Protein AF-A0A2V9MU67-F1 (afdb_monomer_lite)

Structure (mmCIF, N/CA/C/O backbone):
data_AF-A0A2V9MU67-F1
#
_entry.id   AF-A0A2V9MU67-F1
#
loop_
_atom_site.group_PDB
_atom_site.id
_atom_site.type_symbol
_atom_site.label_atom_id
_atom_site.label_alt_id
_atom_site.label_comp_id
_atom_site.label_asym_id
_atom_site.label_entity_id
_atom_site.label_seq_id
_atom_site.pdbx_PDB_ins_code
_atom_site.Cartn_x
_atom_site.Cartn_y
_atom_site.Cartn_z
_atom_site.occupancy
_atom_site.B_iso_or_equiv
_atom_site.auth_seq_id
_atom_site.auth_comp_id
_atom_site.auth_asym_id
_atom_site.auth_atom_id
_atom_site.pdbx_PDB_model_num
ATOM 1 N N . MET A 1 1 ? -11.944 -7.515 39.333 1.00 44.72 1 MET A N 1
ATOM 2 C CA . MET A 1 1 ? -10.915 -7.917 38.346 1.00 44.72 1 MET A CA 1
ATOM 3 C C . MET A 1 1 ? -11.279 -7.500 36.916 1.00 44.72 1 MET A C 1
ATOM 5 O O . MET A 1 1 ? -10.461 -6.849 36.288 1.00 44.72 1 MET A O 1
ATOM 9 N N . ALA A 1 2 ? -12.503 -7.745 36.425 1.00 35.41 2 ALA A N 1
ATOM 10 C CA . ALA A 1 2 ? -12.940 -7.290 35.089 1.00 35.41 2 ALA A CA 1
ATOM 11 C C . ALA A 1 2 ? -12.928 -5.753 34.887 1.00 35.41 2 ALA A C 1
ATOM 13 O O . ALA A 1 2 ? -12.591 -5.271 33.813 1.00 35.41 2 ALA A O 1
ATOM 14 N N . LEU A 1 3 ? -13.233 -4.980 35.936 1.00 43.44 3 LEU A N 1
ATOM 15 C CA . LEU A 1 3 ? -13.287 -3.510 35.883 1.00 43.44 3 LEU A CA 1
ATOM 16 C C . LEU A 1 3 ? -11.891 -2.870 35.741 1.00 43.44 3 LEU A C 1
ATOM 18 O O . LEU A 1 3 ? -11.725 -1.886 35.029 1.00 43.44 3 LEU A O 1
ATOM 22 N N . ALA A 1 4 ? -10.870 -3.494 36.339 1.00 44.25 4 ALA A N 1
ATOM 23 C CA . ALA A 1 4 ? -9.478 -3.063 36.205 1.00 44.25 4 ALA A CA 1
ATOM 24 C C . ALA A 1 4 ? -8.940 -3.292 34.780 1.00 44.25 4 ALA A C 1
ATOM 26 O O . ALA A 1 4 ? -8.222 -2.448 34.256 1.00 44.25 4 ALA A O 1
ATOM 27 N N . LEU A 1 5 ? -9.351 -4.387 34.125 1.00 46.84 5 LEU A N 1
ATOM 28 C CA . LEU A 1 5 ? -8.989 -4.670 32.731 1.00 46.84 5 LEU A CA 1
ATOM 29 C C . LEU A 1 5 ? -9.651 -3.693 31.744 1.00 46.84 5 LEU A C 1
ATOM 31 O O . LEU A 1 5 ? -9.019 -3.297 30.769 1.00 46.84 5 LEU A O 1
ATOM 35 N N . LEU A 1 6 ? -10.887 -3.255 32.011 1.00 48.56 6 LEU A N 1
ATOM 36 C CA . LEU A 1 6 ? -11.581 -2.258 31.181 1.00 48.56 6 LEU A CA 1
ATOM 37 C C . LEU A 1 6 ? -10.973 -0.852 31.308 1.00 48.56 6 LEU A C 1
ATOM 39 O O . LEU A 1 6 ? -10.813 -0.168 30.301 1.00 48.56 6 LEU A O 1
ATOM 43 N N . LEU A 1 7 ? -10.576 -0.444 32.518 1.00 50.62 7 LEU A N 1
ATOM 44 C CA . LEU A 1 7 ? -9.889 0.834 32.755 1.00 50.62 7 LEU A CA 1
ATOM 45 C C . LEU A 1 7 ? -8.515 0.890 32.074 1.00 50.62 7 LEU A C 1
ATOM 47 O O . LEU A 1 7 ? -8.137 1.916 31.513 1.00 50.62 7 LEU A O 1
ATOM 51 N N . GLN A 1 8 ? -7.784 -0.226 32.082 1.00 49.41 8 GLN A N 1
ATOM 52 C CA . GLN A 1 8 ? -6.461 -0.315 31.467 1.00 49.41 8 GLN A CA 1
ATOM 53 C C . GLN A 1 8 ? -6.520 -0.357 29.930 1.00 49.41 8 GLN A C 1
ATOM 55 O O . GLN A 1 8 ? -5.591 0.098 29.272 1.00 49.41 8 GLN A O 1
ATOM 60 N N . ALA A 1 9 ? -7.618 -0.854 29.350 1.00 47.47 9 ALA A N 1
ATOM 61 C CA . ALA A 1 9 ? -7.866 -0.782 27.911 1.00 47.47 9 ALA A CA 1
ATOM 62 C C . ALA A 1 9 ? -8.289 0.632 27.464 1.00 47.47 9 ALA A C 1
ATOM 64 O O . ALA A 1 9 ? -7.854 1.101 26.412 1.00 47.47 9 ALA A O 1
ATOM 65 N N . ALA A 1 10 ? -9.086 1.337 28.277 1.00 50.56 10 ALA A N 1
ATOM 66 C CA . ALA A 1 10 ? -9.571 2.683 27.970 1.00 50.56 10 ALA A CA 1
ATOM 67 C C . ALA A 1 10 ? -8.443 3.728 27.898 1.00 50.56 10 ALA A C 1
ATOM 69 O O . ALA A 1 10 ? -8.460 4.583 27.019 1.00 50.56 10 ALA A O 1
ATOM 70 N N . SER A 1 11 ? -7.416 3.631 28.743 1.00 50.53 11 SER A N 1
ATOM 71 C CA . SER A 1 11 ? -6.318 4.612 28.800 1.00 50.53 11 SER A CA 1
ATOM 72 C C . SER A 1 11 ? -5.406 4.654 27.560 1.00 50.53 11 SER A C 1
ATOM 74 O O . SER A 1 11 ? -4.553 5.534 27.463 1.00 50.53 11 SER A O 1
ATOM 76 N N . THR A 1 12 ? -5.582 3.739 26.598 1.00 54.41 12 THR A N 1
ATOM 77 C CA . THR A 1 12 ? -4.741 3.634 25.389 1.00 54.41 12 THR A CA 1
ATOM 78 C C . THR A 1 12 ? -5.398 4.153 24.102 1.00 54.41 12 THR A C 1
ATOM 80 O O . THR A 1 12 ? -4.759 4.151 23.049 1.00 54.41 12 THR A O 1
ATOM 83 N N . LEU A 1 13 ? -6.646 4.640 24.154 1.00 50.56 13 LEU A N 1
ATOM 84 C CA . LEU A 1 13 ? -7.413 5.065 22.974 1.00 50.56 13 LEU A CA 1
ATOM 85 C C . LEU A 1 13 ? -7.638 6.592 22.928 1.00 50.56 13 LEU A C 1
ATOM 87 O O . LEU A 1 13 ? -8.012 7.190 23.934 1.00 50.56 13 LEU A O 1
ATOM 91 N N . PRO A 1 14 ? -7.424 7.266 21.779 1.00 57.66 14 PRO A N 1
ATOM 92 C CA . PRO A 1 14 ? -7.544 8.718 21.686 1.00 57.66 14 PRO A CA 1
ATOM 93 C C . PRO A 1 14 ? -9.016 9.161 21.644 1.00 57.66 14 PRO A C 1
ATOM 95 O O . PRO A 1 14 ? -9.828 8.528 20.979 1.00 57.66 14 PRO A O 1
ATOM 98 N N . ALA A 1 15 ? -9.317 10.268 22.334 1.00 52.75 15 ALA A N 1
ATOM 99 C CA . ALA A 1 15 ? -10.585 11.019 22.422 1.00 52.75 15 ALA A CA 1
ATOM 100 C C . ALA A 1 15 ? -11.853 10.250 22.873 1.00 52.75 15 ALA A C 1
ATOM 102 O O . ALA A 1 15 ? -12.518 10.698 23.809 1.00 52.75 15 ALA A O 1
ATOM 103 N N . ASP A 1 16 ? -12.153 9.079 22.314 1.00 52.16 16 ASP A N 1
ATOM 104 C CA . ASP A 1 16 ? -13.346 8.269 22.624 1.00 52.16 16 ASP A CA 1
ATOM 105 C C . ASP A 1 16 ? -13.229 7.503 23.954 1.00 52.16 16 ASP A C 1
ATOM 107 O O . ASP A 1 16 ? -14.231 7.170 24.592 1.00 52.16 16 ASP A O 1
ATOM 111 N N . ALA A 1 17 ? -12.001 7.326 24.453 1.00 53.78 17 ALA A N 1
ATOM 112 C CA . ALA A 1 17 ? -11.738 6.853 25.810 1.00 53.78 17 ALA A CA 1
ATOM 113 C C . ALA A 1 17 ? -12.335 7.772 26.880 1.00 53.78 17 ALA A C 1
ATOM 115 O O . ALA A 1 17 ? -12.804 7.291 27.906 1.00 53.78 17 ALA A O 1
ATOM 116 N N . SER A 1 18 ? -12.383 9.084 26.626 1.00 55.75 18 SER A N 1
ATOM 117 C CA . SER A 1 18 ? -12.933 10.047 27.584 1.00 55.75 18 SER A CA 1
ATOM 118 C C . SER A 1 18 ? -14.449 9.900 27.748 1.00 55.75 18 SER A C 1
ATOM 120 O O . SER A 1 18 ? -14.978 10.116 28.838 1.00 55.75 18 SER A O 1
ATOM 122 N N . ALA A 1 19 ? -15.159 9.492 26.690 1.00 57.16 19 ALA A N 1
ATOM 123 C CA . ALA A 1 19 ? -16.591 9.217 26.743 1.00 57.16 19 ALA A CA 1
ATOM 124 C C . ALA A 1 19 ? -16.873 7.915 27.506 1.00 57.16 19 ALA A C 1
ATOM 126 O O . ALA A 1 19 ? -17.753 7.888 28.367 1.00 57.16 19 ALA A O 1
ATOM 127 N N . LEU A 1 20 ? -16.074 6.870 27.261 1.00 60.41 20 LEU A N 1
ATOM 128 C CA . LEU A 1 20 ? -16.169 5.604 27.986 1.00 60.41 20 LEU A CA 1
ATOM 129 C C . LEU A 1 20 ? -15.804 5.764 29.470 1.00 60.41 20 LEU A C 1
ATOM 131 O O . LEU A 1 20 ? -16.517 5.269 30.337 1.00 60.41 20 LEU A O 1
ATOM 135 N N . GLU A 1 21 ? -14.742 6.501 29.785 1.00 63.28 21 GLU A N 1
ATOM 136 C CA . GLU A 1 21 ? -14.310 6.772 31.159 1.00 63.28 21 GLU A CA 1
ATOM 137 C C . GLU A 1 21 ? -15.337 7.621 31.919 1.00 63.28 21 GLU A C 1
ATOM 139 O O . GLU A 1 21 ? -15.633 7.343 33.084 1.00 63.28 21 GLU A O 1
ATOM 144 N N . ARG A 1 22 ? -15.967 8.598 31.248 1.00 67.56 22 ARG A N 1
ATOM 145 C CA . ARG A 1 22 ? -17.111 9.342 31.796 1.00 67.56 22 ARG A CA 1
ATOM 146 C C . ARG A 1 22 ? -18.315 8.439 32.041 1.00 67.56 22 ARG A C 1
ATOM 148 O O . ARG A 1 22 ? -18.934 8.570 33.093 1.00 67.56 22 ARG A O 1
ATOM 155 N N . ALA A 1 23 ? -18.635 7.527 31.123 1.00 62.94 23 ALA A N 1
ATOM 156 C CA . ALA A 1 23 ? -19.742 6.585 31.286 1.00 62.94 23 ALA A CA 1
ATOM 157 C C . ALA A 1 23 ? -19.490 5.601 32.442 1.00 62.94 23 ALA A C 1
ATOM 159 O O . ALA A 1 23 ? -20.377 5.378 33.267 1.00 62.94 23 ALA A O 1
ATOM 160 N N . ILE A 1 24 ? -18.264 5.079 32.562 1.00 70.25 24 ILE A N 1
ATOM 161 C CA . ILE A 1 24 ? -17.838 4.203 33.663 1.00 70.25 24 ILE A CA 1
ATOM 162 C C . ILE A 1 24 ? -17.873 4.962 34.994 1.00 70.25 24 ILE A C 1
ATOM 164 O O . ILE A 1 24 ? -18.447 4.470 35.962 1.00 70.25 24 ILE A O 1
ATOM 168 N N . SER A 1 25 ? -17.345 6.185 35.036 1.00 71.62 25 SER A N 1
ATOM 169 C CA . SER A 1 25 ? -17.344 7.028 36.238 1.00 71.62 25 SER A CA 1
ATOM 170 C C . SER A 1 25 ? -18.757 7.447 36.662 1.00 71.62 25 SER A C 1
ATOM 172 O O . SER A 1 25 ? -19.071 7.470 37.852 1.00 71.62 25 SER A O 1
ATOM 174 N N . ALA A 1 26 ? -19.647 7.755 35.712 1.00 73.38 26 ALA A N 1
ATOM 175 C CA . ALA A 1 26 ? -21.056 8.033 35.991 1.00 73.38 26 ALA A CA 1
ATOM 176 C C . ALA A 1 26 ? -21.781 6.788 36.527 1.00 73.38 26 ALA A C 1
ATOM 178 O O . ALA A 1 26 ? -22.604 6.891 37.437 1.00 73.38 26 ALA A O 1
ATOM 179 N N . LEU A 1 27 ? -21.458 5.602 36.005 1.00 62.97 27 LEU A N 1
ATOM 180 C CA . LEU A 1 27 ? -21.993 4.336 36.499 1.00 62.97 27 LEU A CA 1
ATOM 181 C C . LEU A 1 27 ? -21.502 4.029 37.917 1.00 62.97 27 LEU A C 1
ATOM 183 O O . LEU A 1 27 ? -22.311 3.670 38.766 1.00 62.97 27 LEU A O 1
ATOM 187 N N . GLU A 1 28 ? -20.212 4.209 38.191 1.00 73.50 28 GLU A N 1
ATOM 188 C CA . GLU A 1 28 ? -19.633 3.995 39.518 1.00 73.50 28 GLU A CA 1
ATOM 189 C C . GLU A 1 28 ? -20.253 4.938 40.551 1.00 73.50 28 GLU A C 1
ATOM 191 O O . GLU A 1 28 ? -20.652 4.505 41.633 1.00 73.50 28 GLU A O 1
ATOM 196 N N . ARG A 1 29 ? -20.416 6.218 40.195 1.00 76.19 29 ARG A N 1
ATOM 197 C CA . ARG A 1 29 ? -21.069 7.208 41.054 1.00 76.19 29 ARG A CA 1
ATOM 198 C C . ARG A 1 29 ? -22.509 6.815 41.368 1.00 76.19 29 ARG A C 1
ATOM 200 O O . ARG A 1 29 ? -22.907 6.871 42.528 1.00 76.19 29 ARG A O 1
ATOM 207 N N . ASP A 1 30 ? -23.262 6.370 40.368 1.00 66.50 30 ASP A N 1
ATOM 208 C CA . ASP A 1 30 ? -24.665 6.001 40.544 1.00 66.50 30 ASP A CA 1
ATOM 209 C C . ASP A 1 30 ? -24.839 4.686 41.302 1.00 66.50 30 ASP A C 1
ATOM 211 O O . ASP A 1 30 ? -25.745 4.592 42.124 1.00 66.50 30 ASP A O 1
ATOM 215 N N . ILE A 1 31 ? -23.958 3.699 41.098 1.00 69.06 31 ILE A N 1
ATOM 216 C CA . ILE A 1 31 ? -23.910 2.485 41.927 1.00 69.06 31 ILE A CA 1
ATOM 217 C C . ILE A 1 31 ? -23.646 2.876 43.377 1.00 69.06 31 ILE A C 1
ATOM 219 O O . ILE A 1 31 ? -24.353 2.415 44.266 1.00 69.06 31 ILE A O 1
ATOM 223 N N . LYS A 1 32 ? -22.691 3.778 43.620 1.00 71.25 32 LYS A N 1
ATOM 224 C CA . LYS A 1 32 ? -22.346 4.235 44.968 1.00 71.25 32 LYS A CA 1
ATOM 225 C C . LYS A 1 32 ? -23.498 4.985 45.636 1.00 71.25 32 LYS A C 1
ATOM 227 O O . LYS A 1 32 ? -23.721 4.791 46.827 1.00 71.25 32 LYS A O 1
ATOM 232 N N . VAL A 1 33 ? -24.248 5.796 44.884 1.00 75.00 33 VAL A N 1
ATOM 233 C CA . VAL A 1 33 ? -25.480 6.463 45.351 1.00 75.00 33 VAL A CA 1
ATOM 234 C C . VAL A 1 33 ? -26.576 5.441 45.656 1.00 75.00 33 VAL A C 1
ATOM 236 O O . VAL A 1 33 ? -27.261 5.559 46.670 1.00 75.00 33 VAL A O 1
ATOM 239 N N . LEU A 1 34 ? -26.733 4.421 44.811 1.00 61.59 34 LEU A N 1
ATOM 240 C CA . LEU A 1 34 ? -27.726 3.371 45.018 1.00 61.59 34 LEU A CA 1
ATOM 241 C C . LEU A 1 34 ? -27.410 2.546 46.269 1.00 61.59 34 LEU A C 1
ATOM 243 O O . LEU A 1 34 ? -28.303 2.323 47.081 1.00 61.59 34 LEU A O 1
ATOM 247 N N . ASP A 1 35 ? -26.139 2.197 46.456 1.00 65.06 35 ASP A N 1
ATOM 248 C CA . ASP A 1 35 ? -25.622 1.457 47.606 1.00 65.06 35 ASP A CA 1
ATOM 249 C C . ASP A 1 35 ? -25.728 2.279 48.904 1.00 65.06 35 ASP A C 1
ATOM 251 O O . ASP A 1 35 ? -26.160 1.792 49.943 1.00 65.06 35 ASP A O 1
ATOM 255 N N . THR A 1 36 ? -25.470 3.591 48.852 1.00 67.06 36 THR A N 1
ATOM 256 C CA . THR A 1 36 ? -25.733 4.461 50.018 1.00 67.06 36 THR A CA 1
ATOM 257 C C . THR A 1 36 ? -27.224 4.655 50.303 1.00 67.06 36 THR A C 1
ATOM 259 O O . THR A 1 36 ? -27.587 4.900 51.454 1.00 67.06 36 THR A O 1
ATOM 262 N N . SER A 1 37 ? -28.100 4.524 49.302 1.00 58.06 37 SER A N 1
ATOM 263 C CA . SER A 1 37 ? -29.556 4.622 49.484 1.00 58.06 37 SER A CA 1
ATOM 264 C C . SER A 1 37 ? -30.211 3.328 49.987 1.00 58.06 37 SER A C 1
ATOM 266 O O . SER A 1 37 ? -31.254 3.397 50.640 1.00 58.06 37 SER A O 1
ATOM 268 N N . SER A 1 38 ? -29.607 2.159 49.738 1.00 51.28 38 SER A N 1
ATOM 269 C CA . SER A 1 38 ? -30.103 0.853 50.199 1.00 51.28 38 SER A CA 1
ATOM 270 C C . SER A 1 38 ? -29.782 0.585 51.672 1.00 51.28 38 SER A C 1
ATOM 272 O O . SER A 1 38 ? -30.619 0.026 52.379 1.00 51.28 38 SER A O 1
ATOM 274 N N . VAL A 1 39 ? -28.643 1.069 52.178 1.00 56.62 39 VAL A N 1
ATOM 275 C CA . VAL A 1 39 ? -28.216 0.924 53.587 1.00 56.62 39 VAL A CA 1
ATOM 276 C C . VAL A 1 39 ? -29.273 1.367 54.624 1.00 56.62 39 VAL A C 1
ATOM 278 O O . VAL A 1 39 ? -29.532 0.617 55.571 1.00 56.62 39 VAL A O 1
ATOM 281 N N . PRO A 1 40 ? -29.935 2.539 54.516 1.00 58.47 40 PRO A N 1
ATOM 282 C CA . PRO A 1 40 ? -30.992 2.912 55.462 1.00 58.47 40 PRO A CA 1
ATOM 283 C C . PRO A 1 40 ? -32.273 2.075 55.306 1.00 58.47 40 PRO A C 1
ATOM 285 O O . PRO A 1 40 ? -33.042 1.966 56.264 1.00 58.47 40 PRO A O 1
ATOM 288 N N . LEU A 1 41 ? -32.502 1.475 54.132 1.00 55.69 41 LEU A N 1
ATOM 289 C CA . LEU A 1 41 ? -33.670 0.639 53.848 1.00 55.69 41 LEU A CA 1
ATOM 290 C C . LEU A 1 41 ? -33.504 -0.772 54.434 1.00 55.69 41 LEU A C 1
ATOM 292 O O . LEU A 1 41 ? -34.400 -1.259 55.124 1.00 55.69 41 LEU A O 1
ATOM 296 N N . GLU A 1 42 ? -32.326 -1.379 54.264 1.00 58.03 42 GLU A N 1
ATOM 297 C CA . GLU A 1 42 ? -31.952 -2.654 54.895 1.00 58.03 42 GLU A CA 1
ATOM 298 C C . GLU A 1 42 ? -31.963 -2.557 56.423 1.00 58.03 42 GLU A C 1
ATOM 300 O O . GLU A 1 42 ? -32.407 -3.474 57.111 1.00 58.03 42 GLU A O 1
ATOM 305 N N . ARG A 1 43 ? -31.570 -1.402 56.973 1.00 63.12 43 ARG A N 1
ATOM 306 C CA . ARG A 1 43 ? -31.617 -1.155 58.420 1.00 63.12 43 ARG A CA 1
ATOM 307 C C . ARG A 1 43 ? -33.045 -1.036 58.972 1.00 63.12 43 ARG A C 1
ATOM 309 O O . ARG A 1 43 ? -33.257 -1.289 60.157 1.00 63.12 43 ARG A O 1
ATOM 316 N N . ARG A 1 44 ? -34.023 -0.654 58.139 1.00 60.28 44 ARG A N 1
ATOM 317 C CA . ARG A 1 44 ? -35.446 -0.522 58.516 1.00 60.28 44 ARG A CA 1
ATOM 318 C C . ARG A 1 44 ? -36.249 -1.812 58.360 1.00 60.28 44 ARG A C 1
ATOM 320 O O . ARG A 1 44 ? -37.246 -1.968 59.058 1.00 60.28 44 ARG A O 1
ATOM 327 N N . LEU A 1 45 ? -35.814 -2.734 57.505 1.00 63.94 45 LEU A N 1
ATOM 328 C CA . LEU A 1 45 ? -36.444 -4.043 57.292 1.00 63.94 45 LEU A CA 1
ATOM 329 C C . LEU A 1 45 ? -36.721 -4.832 58.589 1.00 63.94 45 LEU A C 1
ATOM 331 O O . LEU A 1 45 ? -37.883 -5.175 58.804 1.00 63.94 45 LEU A O 1
ATOM 335 N N . PRO A 1 46 ? -35.748 -5.041 59.504 1.00 65.56 46 PRO A N 1
ATOM 336 C CA . PRO A 1 46 ? -36.001 -5.771 60.749 1.00 65.56 46 PRO A CA 1
ATOM 337 C C . PRO A 1 46 ? -37.028 -5.071 61.651 1.00 65.56 46 PRO A C 1
ATOM 339 O O . PRO A 1 46 ? -37.798 -5.741 62.338 1.00 65.56 46 PRO A O 1
ATOM 342 N N . TRP A 1 47 ? -37.088 -3.734 61.607 1.00 65.50 47 TRP A N 1
ATOM 343 C CA . TRP A 1 47 ? -38.079 -2.943 62.340 1.00 65.50 47 TRP A CA 1
ATOM 344 C C . TRP A 1 47 ? -39.499 -3.169 61.817 1.00 65.50 47 TRP A C 1
ATOM 346 O O . TRP A 1 47 ? -40.414 -3.341 62.616 1.00 65.50 47 TRP A O 1
ATOM 356 N N . VAL A 1 48 ? -39.691 -3.225 60.496 1.00 67.81 48 VAL A N 1
ATOM 357 C CA . VAL A 1 48 ? -41.013 -3.467 59.892 1.00 67.81 48 VAL A CA 1
ATOM 358 C C . VAL A 1 48 ? -41.499 -4.888 60.191 1.00 67.81 48 VAL A C 1
ATOM 360 O O . VAL A 1 48 ? -42.631 -5.058 60.639 1.00 67.81 48 VAL A O 1
ATOM 363 N N . THR A 1 49 ? -40.639 -5.904 60.062 1.00 68.25 49 THR A N 1
ATOM 364 C CA . THR A 1 49 ? -40.977 -7.276 60.488 1.00 68.25 49 THR A CA 1
ATOM 365 C C . THR A 1 49 ? -41.258 -7.374 61.987 1.00 68.25 49 THR A C 1
ATOM 367 O O . THR A 1 49 ? -42.166 -8.096 62.391 1.00 68.25 49 THR A O 1
ATOM 370 N N . GLY A 1 50 ? -40.529 -6.623 62.821 1.00 71.88 50 GLY A N 1
ATOM 371 C CA . GLY A 1 50 ? -40.768 -6.566 64.265 1.00 71.88 50 GLY A CA 1
ATOM 372 C C . GLY A 1 50 ? -42.131 -5.966 64.619 1.00 71.88 50 GLY A C 1
ATOM 373 O O . GLY A 1 50 ? -42.818 -6.481 65.495 1.00 71.88 50 GLY A O 1
ATOM 374 N N . ILE A 1 51 ? -42.556 -4.926 63.898 1.00 69.62 51 ILE A N 1
ATOM 375 C CA . ILE A 1 51 ? -43.869 -4.283 64.048 1.00 69.62 51 ILE A CA 1
ATOM 376 C C . ILE A 1 51 ? -45.006 -5.250 63.677 1.00 69.62 51 ILE A C 1
ATOM 378 O O . ILE A 1 51 ? -45.987 -5.351 64.413 1.00 69.62 51 ILE A O 1
ATOM 382 N N . VAL A 1 52 ? -44.857 -6.008 62.585 1.00 68.75 52 VAL A N 1
ATOM 383 C CA . VAL A 1 52 ? -45.835 -7.035 62.181 1.00 68.75 52 VAL A CA 1
ATOM 384 C C . VAL A 1 52 ? -45.907 -8.162 63.215 1.00 68.75 52 VAL A C 1
ATOM 386 O O . VAL A 1 52 ? -46.997 -8.514 63.663 1.00 68.75 52 VAL A O 1
ATOM 389 N N . ALA A 1 53 ? -44.760 -8.686 63.660 1.00 73.62 53 ALA A N 1
ATOM 390 C CA . ALA A 1 53 ? -44.707 -9.729 64.685 1.00 73.62 53 ALA A CA 1
ATOM 391 C C . ALA A 1 53 ? -45.332 -9.271 66.015 1.00 73.62 53 ALA A C 1
ATOM 393 O O . ALA A 1 53 ? -46.047 -10.035 66.664 1.00 73.62 53 ALA A O 1
ATOM 394 N N . PHE A 1 54 ? -45.112 -8.011 66.401 1.00 76.19 54 PHE A N 1
ATOM 395 C CA . PHE A 1 54 ? -45.735 -7.410 67.578 1.00 76.19 54 PHE A CA 1
ATOM 396 C C . PHE A 1 54 ? -47.258 -7.275 67.427 1.00 76.19 54 PHE A C 1
ATOM 398 O O . PHE A 1 54 ? -47.984 -7.559 68.377 1.00 76.19 54 PHE A O 1
ATOM 405 N N . GLY A 1 55 ? -47.751 -6.905 66.240 1.00 75.94 55 GLY A N 1
ATOM 406 C CA . GLY A 1 55 ? -49.185 -6.872 65.935 1.00 75.94 55 GLY A CA 1
ATOM 407 C C . GLY A 1 55 ? -49.855 -8.237 66.111 1.00 75.94 55 GLY A C 1
ATOM 408 O O . GLY A 1 55 ? -50.857 -8.338 66.817 1.00 75.94 55 GLY A O 1
ATOM 409 N N . VAL A 1 56 ? -49.244 -9.296 65.570 1.00 73.75 56 VAL A N 1
ATOM 410 C CA . VAL A 1 56 ? -49.720 -10.684 65.732 1.00 73.75 56 VAL A CA 1
ATOM 411 C C . VAL A 1 56 ? -49.691 -11.119 67.204 1.00 73.75 56 VAL A C 1
ATOM 413 O O . VAL A 1 56 ? -50.627 -11.752 67.691 1.00 73.75 56 VAL A O 1
ATOM 416 N N . ALA A 1 57 ? -48.642 -10.756 67.949 1.00 74.88 57 ALA A N 1
ATOM 417 C CA . ALA A 1 57 ? -48.540 -11.070 69.374 1.00 74.88 57 ALA A CA 1
ATOM 418 C C . ALA A 1 57 ? -49.607 -10.349 70.220 1.00 74.88 57 ALA A C 1
ATOM 420 O O . ALA A 1 57 ? -50.163 -10.948 71.141 1.00 74.88 57 ALA A O 1
ATOM 421 N N . MET A 1 58 ? -49.918 -9.088 69.901 1.00 73.94 58 MET A N 1
ATOM 422 C CA . MET A 1 58 ? -50.994 -8.321 70.539 1.00 73.94 58 MET A CA 1
ATOM 423 C C . MET A 1 58 ? -52.366 -8.954 70.296 1.00 73.94 58 MET A C 1
ATOM 425 O O . MET A 1 58 ? -53.152 -9.076 71.233 1.00 73.94 58 MET A O 1
ATOM 429 N N . GLU A 1 59 ? -52.638 -9.407 69.073 1.00 74.62 59 GLU A N 1
ATOM 430 C CA . GLU A 1 59 ? -53.888 -10.095 68.735 1.00 74.62 59 GLU A CA 1
ATOM 431 C C . GLU A 1 59 ? -54.036 -11.414 69.514 1.00 74.62 59 GLU A C 1
ATOM 433 O O . GLU A 1 59 ? -55.056 -11.650 70.167 1.00 74.62 59 GLU A O 1
ATOM 438 N N . LEU A 1 60 ? -52.974 -12.230 69.561 1.00 72.75 60 LEU A N 1
ATOM 439 C CA . LEU A 1 60 ? -52.938 -13.457 70.366 1.00 72.75 60 LEU A CA 1
ATOM 440 C C . LEU A 1 60 ? -53.112 -13.185 71.866 1.00 72.75 60 LEU A C 1
ATOM 442 O O . LEU A 1 60 ? -53.774 -13.957 72.565 1.00 72.75 60 LEU A O 1
ATOM 446 N N . TRP A 1 61 ? -52.539 -12.092 72.373 1.00 80.25 61 TRP A N 1
ATOM 447 C CA . TRP A 1 61 ? -52.675 -11.699 73.773 1.00 80.25 61 TRP A CA 1
ATOM 448 C C . TRP A 1 61 ? -54.112 -11.307 74.129 1.00 80.25 61 TRP A C 1
ATOM 450 O O . TRP A 1 61 ? -54.593 -11.700 75.193 1.00 80.25 61 TRP A O 1
ATOM 460 N N . VAL A 1 62 ? -54.822 -10.599 73.243 1.00 76.38 62 VAL A N 1
ATOM 461 C CA . VAL A 1 62 ? -56.242 -10.261 73.442 1.00 76.38 62 VAL A CA 1
ATOM 462 C C . VAL A 1 62 ? -57.100 -11.517 73.497 1.00 76.38 62 VAL A C 1
ATOM 464 O O . VAL A 1 62 ? -57.855 -11.678 74.453 1.00 76.38 62 VAL A O 1
ATOM 467 N N . ILE A 1 63 ? -56.937 -12.435 72.540 1.00 75.12 63 ILE A N 1
ATOM 468 C CA . ILE A 1 63 ? -57.676 -13.708 72.516 1.00 75.12 63 ILE A CA 1
ATOM 469 C C . ILE A 1 63 ? -57.419 -14.501 73.802 1.00 75.12 63 ILE A C 1
ATOM 471 O O . ILE A 1 63 ? -58.334 -15.067 74.403 1.00 75.12 63 ILE A O 1
ATOM 475 N N . TRP A 1 64 ? -56.166 -14.530 74.258 1.00 75.25 64 TRP A N 1
ATOM 476 C CA . TRP A 1 64 ? -55.802 -15.217 75.491 1.00 75.25 64 TRP A CA 1
ATOM 477 C C . TRP A 1 64 ? -56.386 -14.550 76.741 1.00 75.25 64 TRP A C 1
ATOM 479 O O . TRP A 1 64 ? -56.822 -15.249 77.657 1.00 75.25 64 TRP A O 1
ATOM 489 N N . ARG A 1 65 ? -56.418 -13.215 76.784 1.00 79.81 65 ARG A N 1
ATOM 490 C CA . ARG A 1 65 ? -57.009 -12.454 77.887 1.00 79.81 65 ARG A CA 1
ATOM 491 C C . ARG A 1 65 ? -58.522 -12.638 77.949 1.00 79.81 65 ARG A C 1
ATOM 493 O O . ARG A 1 65 ? -59.013 -12.957 79.023 1.00 79.81 65 ARG A O 1
ATOM 500 N N . GLU A 1 66 ? -59.231 -12.514 76.827 1.00 75.25 66 GLU A N 1
ATOM 501 C CA . GLU A 1 66 ? -60.680 -12.767 76.771 1.00 75.25 66 GLU A CA 1
ATOM 502 C C . GLU A 1 66 ? -60.996 -14.191 77.223 1.00 75.25 66 GLU A C 1
ATOM 504 O O . GLU A 1 66 ? -61.838 -14.388 78.089 1.00 75.25 66 GLU A O 1
ATOM 509 N N . ARG A 1 67 ? -60.221 -15.182 76.769 1.00 68.81 67 ARG A N 1
ATOM 510 C CA . ARG A 1 67 ? -60.368 -16.562 77.244 1.00 68.81 67 ARG A CA 1
ATOM 511 C C . ARG A 1 67 ? -60.139 -16.705 78.752 1.00 68.81 67 ARG A C 1
ATOM 513 O O . ARG A 1 67 ? -60.760 -17.553 79.387 1.00 68.81 67 ARG A O 1
ATOM 520 N N . ARG A 1 68 ? -59.214 -15.937 79.334 1.00 74.00 68 ARG A N 1
ATOM 521 C CA . ARG A 1 68 ? -58.944 -15.964 80.778 1.00 74.00 68 ARG A CA 1
ATOM 522 C C . ARG A 1 68 ? -60.085 -15.329 81.567 1.00 74.00 68 ARG A C 1
ATOM 524 O O . ARG A 1 68 ? -60.480 -15.896 82.582 1.00 74.00 68 ARG A O 1
ATOM 531 N N . ASP A 1 69 ? -60.594 -14.200 81.093 1.00 72.25 69 ASP A N 1
ATOM 532 C CA . ASP A 1 69 ? -61.696 -13.471 81.718 1.00 72.25 69 ASP A CA 1
ATOM 533 C C . ASP A 1 69 ? -63.014 -14.270 81.597 1.00 72.25 69 ASP A C 1
ATOM 535 O O . ASP A 1 69 ? -63.741 -14.421 82.576 1.00 72.25 69 ASP A O 1
ATOM 539 N N . ASP A 1 70 ? -63.263 -14.934 80.465 1.00 68.12 70 ASP A N 1
ATOM 540 C CA . ASP A 1 70 ? -64.396 -15.858 80.305 1.00 68.12 70 ASP A CA 1
ATOM 541 C C . ASP A 1 70 ? -64.297 -17.064 81.256 1.00 68.12 70 ASP A C 1
ATOM 543 O O . ASP A 1 70 ? -65.301 -17.532 81.796 1.00 68.12 70 ASP A O 1
ATOM 547 N N . MET A 1 71 ? -63.082 -17.562 81.515 1.00 63.16 71 MET A N 1
ATOM 548 C CA . MET A 1 71 ? -62.857 -18.681 82.437 1.00 63.16 71 MET A CA 1
ATOM 549 C C . MET A 1 71 ? -63.045 -18.298 83.910 1.00 63.16 71 MET A C 1
ATOM 551 O O . MET A 1 71 ? -63.521 -19.126 84.688 1.00 63.16 71 MET A O 1
ATOM 555 N N . THR A 1 72 ? -62.696 -17.075 84.318 1.00 65.75 72 THR A N 1
ATOM 556 C CA . THR A 1 72 ? -62.923 -16.608 85.699 1.00 65.75 72 THR A CA 1
ATOM 557 C C . THR A 1 72 ? -64.406 -16.343 85.964 1.00 65.75 72 THR A C 1
ATOM 559 O O . THR A 1 72 ? -64.901 -16.654 87.052 1.00 65.75 72 THR A O 1
ATOM 562 N N . VAL A 1 73 ? -65.144 -15.863 84.958 1.00 63.06 73 VAL A N 1
ATOM 563 C CA . VAL A 1 73 ? -66.609 -15.721 85.010 1.00 63.06 73 VAL A CA 1
ATOM 564 C C . VAL A 1 73 ? -67.301 -17.090 85.014 1.00 63.06 73 VAL A C 1
ATOM 566 O O . VAL A 1 73 ? -68.222 -17.325 85.796 1.00 63.06 73 VAL A O 1
ATOM 569 N N . TRP A 1 74 ? -66.819 -18.047 84.217 1.00 57.38 74 TRP A N 1
ATOM 570 C CA . TRP A 1 74 ? -67.342 -19.416 84.216 1.00 57.38 74 TRP A CA 1
ATOM 571 C C . TRP A 1 74 ? -67.134 -20.133 85.561 1.00 57.38 74 TRP A C 1
ATOM 573 O O . TRP A 1 74 ? -68.038 -20.817 86.041 1.00 57.38 74 TRP A O 1
ATOM 583 N N . GLN A 1 75 ? -65.990 -19.922 86.221 1.00 61.59 75 GLN A N 1
ATOM 584 C CA . GLN A 1 75 ? -65.715 -20.471 87.557 1.00 61.59 75 GLN A CA 1
ATOM 585 C C . GLN A 1 75 ? -66.563 -19.848 88.677 1.00 61.59 75 GLN A C 1
ATOM 587 O O . GLN A 1 75 ? -66.685 -20.451 89.742 1.00 61.59 75 GLN A O 1
ATOM 592 N N . SER A 1 76 ? -67.156 -18.671 88.463 1.00 62.53 76 SER A N 1
ATOM 593 C CA . SER A 1 76 ? -67.937 -17.957 89.483 1.00 62.53 76 SER A CA 1
ATOM 594 C C . SER A 1 76 ? -69.458 -18.155 89.381 1.00 62.53 76 SER A C 1
ATOM 596 O O . SER A 1 76 ? -70.178 -17.706 90.268 1.00 62.53 76 SER A O 1
ATOM 598 N N . GLY A 1 77 ? -69.961 -18.903 88.390 1.00 53.78 77 GLY A N 1
ATOM 599 C CA . GLY A 1 77 ? -71.305 -19.504 88.432 1.00 53.78 77 GLY A CA 1
ATOM 600 C C . GLY A 1 77 ? -72.505 -18.543 88.425 1.00 53.78 77 GLY A C 1
ATOM 601 O O . GLY A 1 77 ? -73.563 -18.906 88.937 1.00 53.78 77 GLY A O 1
ATOM 602 N N . ILE A 1 78 ? -72.387 -17.340 87.853 1.00 50.97 78 ILE A N 1
ATOM 603 C CA . ILE A 1 78 ? -73.487 -16.357 87.789 1.00 50.97 78 ILE A CA 1
ATOM 604 C C . ILE A 1 78 ? -74.041 -16.257 86.355 1.00 50.97 78 ILE A C 1
ATOM 606 O O . ILE A 1 78 ? -73.309 -16.018 85.398 1.00 50.97 78 ILE A O 1
ATOM 610 N N . ILE A 1 79 ? -75.356 -16.452 86.200 1.00 50.59 79 ILE A N 1
ATOM 611 C CA . ILE A 1 79 ? -76.072 -16.504 84.913 1.00 50.59 79 ILE A CA 1
ATOM 612 C C . ILE A 1 79 ? -76.650 -15.112 84.538 1.00 50.59 79 ILE A C 1
ATOM 614 O O . ILE A 1 79 ? -77.646 -14.705 85.128 1.00 50.59 79 ILE A O 1
ATOM 618 N N . ARG A 1 80 ? -76.098 -14.488 83.469 1.00 44.12 80 ARG A N 1
ATOM 619 C CA . ARG A 1 80 ? -76.612 -13.373 82.595 1.00 44.12 80 ARG A CA 1
ATOM 620 C C . ARG A 1 80 ? -76.743 -11.935 83.173 1.00 44.12 80 ARG A C 1
ATOM 622 O O . ARG A 1 80 ? -76.923 -11.808 84.376 1.00 44.12 80 ARG A O 1
ATOM 629 N N . PRO A 1 81 ? -76.803 -10.850 82.339 1.00 49.78 81 PRO A N 1
ATOM 630 C CA . PRO A 1 81 ? -76.682 -10.724 80.871 1.00 49.78 81 PRO A CA 1
ATOM 631 C C . PRO A 1 81 ? -75.503 -9.832 80.381 1.00 49.78 81 PRO A C 1
ATOM 633 O O . PRO A 1 81 ? -74.747 -9.280 81.165 1.00 49.78 81 PRO A O 1
ATOM 636 N N . SER A 1 82 ? -75.383 -9.742 79.049 1.00 50.00 82 SER A N 1
ATOM 637 C CA . SER A 1 82 ? -74.281 -9.214 78.222 1.00 50.00 82 SER A CA 1
ATOM 638 C C . SER A 1 82 ? -73.661 -7.875 78.649 1.00 50.00 82 SER A C 1
ATOM 640 O O . SER A 1 82 ? -74.353 -6.861 78.747 1.00 50.00 82 SER A O 1
ATOM 642 N N . ASP A 1 83 ? -72.333 -7.883 78.784 1.00 49.91 83 ASP A N 1
ATOM 643 C CA . ASP A 1 83 ? -71.518 -6.740 79.186 1.00 49.91 83 ASP A CA 1
ATOM 644 C C . ASP A 1 83 ? -71.268 -5.729 78.055 1.00 49.91 83 ASP A C 1
ATOM 646 O O . ASP A 1 83 ? -71.246 -6.050 76.862 1.00 49.91 83 ASP A O 1
ATOM 650 N N . LYS A 1 84 ? -71.102 -4.471 78.465 1.00 51.34 84 LYS A N 1
ATOM 651 C CA . LYS A 1 84 ? -70.965 -3.274 77.623 1.00 51.34 84 LYS A CA 1
ATOM 652 C C . LYS A 1 84 ? -69.713 -3.372 76.728 1.00 51.34 84 LYS A C 1
ATOM 654 O O . LYS A 1 84 ? -68.664 -3.784 77.223 1.00 51.34 84 LYS A O 1
ATOM 659 N N . PRO A 1 85 ? -69.765 -2.956 75.445 1.00 49.34 85 PRO A N 1
ATOM 660 C CA . PRO A 1 85 ? -68.619 -3.062 74.544 1.00 49.34 85 PRO A CA 1
ATOM 661 C C . PRO A 1 85 ? -67.422 -2.280 75.098 1.00 49.34 85 PRO A C 1
ATOM 663 O O . PRO A 1 85 ? -67.473 -1.061 75.275 1.00 49.34 85 PRO A O 1
ATOM 666 N N . SER A 1 86 ? -66.352 -3.010 75.406 1.00 61.41 86 SER A N 1
ATOM 667 C CA . SER A 1 86 ? -65.107 -2.466 75.939 1.00 61.41 86 SER A CA 1
ATOM 668 C C . SER A 1 86 ? -64.433 -1.581 74.891 1.00 61.41 86 SER A C 1
ATOM 670 O O . SER A 1 86 ? -64.024 -2.046 73.828 1.00 61.41 86 SER A O 1
ATOM 672 N N . THR A 1 87 ? -64.262 -0.299 75.204 1.00 60.19 87 THR A N 1
ATOM 673 C CA . THR A 1 87 ? -63.501 0.658 74.385 1.00 60.19 87 THR A CA 1
ATOM 674 C C . THR A 1 87 ? -62.053 0.221 74.168 1.00 60.19 87 THR A C 1
ATOM 676 O O . THR A 1 87 ? -61.460 0.553 73.147 1.00 60.19 87 THR A O 1
ATOM 679 N N . ILE A 1 88 ? -61.494 -0.577 75.081 1.00 67.06 88 ILE A N 1
ATOM 680 C CA . ILE A 1 88 ? -60.152 -1.153 74.938 1.00 67.06 88 ILE A CA 1
ATOM 681 C C . ILE A 1 88 ? -60.124 -2.168 73.790 1.00 67.06 88 ILE A C 1
ATOM 683 O O . ILE A 1 88 ? -59.176 -2.164 73.010 1.00 67.06 88 ILE A O 1
ATOM 687 N N . LYS A 1 89 ? -61.177 -2.983 73.634 1.00 69.12 89 LYS A N 1
ATOM 688 C CA . LYS A 1 89 ? -61.296 -3.939 72.521 1.00 69.12 89 LYS A CA 1
ATOM 689 C C . LYS A 1 89 ? -61.289 -3.213 71.174 1.00 69.12 89 LYS A C 1
ATOM 691 O O . LYS A 1 89 ? -60.511 -3.562 70.296 1.00 69.12 89 LYS A O 1
ATOM 696 N N . PHE A 1 90 ? -62.058 -2.129 71.076 1.00 69.62 90 PHE A N 1
ATOM 697 C CA . PHE A 1 90 ? -62.124 -1.293 69.875 1.00 69.62 90 PHE A CA 1
ATOM 698 C C . PHE A 1 90 ? -60.778 -0.638 69.519 1.00 69.62 90 PHE A C 1
ATOM 700 O O . PHE A 1 90 ? -60.380 -0.623 68.358 1.00 69.62 90 PHE A O 1
ATOM 707 N N . VAL A 1 91 ? -60.038 -0.124 70.510 1.00 71.12 91 VAL A N 1
ATOM 708 C CA . VAL A 1 91 ? -58.721 0.494 70.269 1.00 71.12 91 VAL A CA 1
ATOM 709 C C . VAL A 1 91 ? -57.694 -0.541 69.809 1.00 71.12 91 VAL A C 1
ATOM 711 O O . VAL A 1 91 ? -56.925 -0.259 68.892 1.00 71.12 91 VAL A O 1
ATOM 714 N N . VAL A 1 92 ? -57.680 -1.736 70.405 1.00 73.06 92 VAL A N 1
ATOM 715 C CA . VAL A 1 92 ? -56.729 -2.783 70.002 1.00 73.06 92 VAL A CA 1
ATOM 716 C C . VAL A 1 92 ? -57.044 -3.317 68.6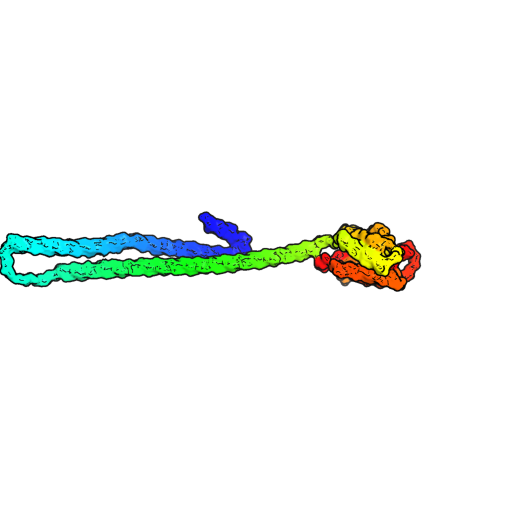05 1.00 73.06 92 VAL A C 1
ATOM 718 O O . VAL A 1 92 ? -56.119 -3.516 67.823 1.00 73.06 92 VAL A O 1
ATOM 721 N N . GLU A 1 93 ? -58.322 -3.463 68.259 1.00 73.00 93 GLU A N 1
ATOM 722 C CA . GLU A 1 93 ? -58.763 -3.872 66.921 1.00 73.00 93 GLU A CA 1
ATOM 723 C C . GLU A 1 93 ? -58.388 -2.833 65.847 1.00 73.00 93 GLU A C 1
ATOM 725 O O . GLU A 1 93 ? -57.899 -3.184 64.776 1.00 73.00 93 GLU A O 1
ATOM 730 N N . ILE A 1 94 ? -58.492 -1.533 66.147 1.00 72.00 94 ILE A N 1
ATOM 731 C CA . ILE A 1 94 ? -58.006 -0.478 65.241 1.00 72.00 94 ILE A CA 1
ATOM 732 C C . ILE A 1 94 ? -56.482 -0.542 65.074 1.00 72.00 94 ILE A C 1
ATOM 734 O O . ILE A 1 94 ? -55.972 -0.410 63.959 1.00 72.00 94 ILE A O 1
ATOM 738 N N . VAL A 1 95 ? -55.738 -0.738 66.166 1.00 73.25 95 VAL A N 1
ATOM 739 C CA . VAL A 1 95 ? -54.270 -0.801 66.123 1.00 73.25 95 VAL A CA 1
ATOM 740 C C . VAL A 1 95 ? -53.786 -2.040 65.361 1.00 73.25 95 VAL A C 1
ATOM 742 O O . VAL A 1 95 ? -52.843 -1.920 64.579 1.00 73.25 95 VAL A O 1
ATOM 745 N N . SER A 1 96 ? -54.429 -3.203 65.517 1.00 73.44 96 SER A N 1
ATOM 746 C CA . SER A 1 96 ? -54.062 -4.417 64.774 1.00 73.44 96 SER A CA 1
ATOM 747 C C . SER A 1 96 ? -54.306 -4.253 63.272 1.00 73.44 96 SER A C 1
ATOM 749 O O . SER A 1 96 ? -53.412 -4.541 62.474 1.00 73.44 96 SER A O 1
ATOM 751 N N . VAL A 1 97 ? -55.450 -3.685 62.876 1.00 75.94 97 VAL A N 1
ATOM 752 C CA . VAL A 1 97 ? -55.763 -3.408 61.466 1.00 75.94 97 VAL A CA 1
ATOM 753 C C . VAL A 1 97 ? -54.767 -2.416 60.861 1.00 75.94 97 VAL A C 1
ATOM 755 O O . VAL A 1 97 ? -54.279 -2.642 59.752 1.00 75.94 97 VAL A O 1
ATOM 758 N N . LEU A 1 98 ? -54.400 -1.349 61.580 1.00 70.69 98 LEU A N 1
ATOM 759 C CA . LEU A 1 98 ? -53.387 -0.390 61.118 1.00 70.69 98 LEU A CA 1
ATOM 760 C C . LEU A 1 98 ? -52.000 -1.031 60.959 1.00 70.69 98 LEU A C 1
ATOM 762 O O . LEU A 1 98 ? -51.292 -0.711 60.005 1.00 70.69 98 LEU A O 1
ATOM 766 N N . LEU A 1 99 ? -51.620 -1.950 61.851 1.00 74.12 99 LEU A N 1
ATOM 767 C CA . LEU A 1 99 ? -50.342 -2.666 61.791 1.00 74.12 99 LEU A CA 1
ATOM 768 C C . LEU A 1 99 ? -50.282 -3.655 60.623 1.00 74.12 99 LEU A C 1
ATOM 770 O O . LEU A 1 99 ? -49.287 -3.674 59.898 1.00 74.12 99 LEU A O 1
ATOM 774 N N . ILE A 1 100 ? -51.350 -4.425 60.397 1.00 77.69 100 ILE A N 1
ATOM 775 C CA . ILE A 1 100 ? -51.459 -5.342 59.252 1.00 77.69 100 ILE A CA 1
ATOM 776 C C . ILE A 1 100 ? -51.427 -4.543 57.944 1.00 77.69 100 ILE A C 1
ATOM 778 O O . ILE A 1 100 ? -50.645 -4.849 57.043 1.00 77.69 100 ILE A O 1
ATOM 782 N N . THR A 1 101 ? -52.218 -3.468 57.864 1.00 71.62 101 THR A N 1
ATOM 783 C CA . THR A 1 101 ? -52.267 -2.597 56.680 1.00 71.62 101 THR A CA 1
ATOM 784 C C . THR A 1 101 ? -50.907 -1.941 56.425 1.00 71.62 101 THR A C 1
ATOM 786 O O . THR A 1 101 ? -50.437 -1.911 55.289 1.00 71.62 101 THR A O 1
ATOM 789 N N . GLY A 1 102 ? -50.226 -1.478 57.477 1.00 73.44 102 GLY A N 1
ATOM 790 C CA . GLY A 1 102 ? -48.873 -0.929 57.389 1.00 73.44 102 GLY A CA 1
ATOM 791 C C . GLY A 1 102 ? -47.828 -1.953 56.931 1.00 73.44 102 GLY A C 1
ATOM 792 O O . GLY A 1 102 ? -46.960 -1.609 56.130 1.00 73.44 102 GLY A O 1
ATOM 793 N N . GLY A 1 103 ? -47.933 -3.210 57.378 1.00 73.75 103 GLY A N 1
ATOM 794 C CA . GLY A 1 103 ? -47.070 -4.311 56.940 1.00 73.75 103 GLY A CA 1
ATOM 795 C C . GLY A 1 103 ? -47.210 -4.614 55.447 1.00 73.75 103 GLY A C 1
ATOM 796 O O . GLY A 1 103 ? -46.208 -4.632 54.734 1.00 73.75 103 GLY A O 1
ATOM 797 N N . ILE A 1 104 ? -48.449 -4.747 54.959 1.00 74.50 104 ILE A N 1
ATOM 798 C CA . ILE A 1 104 ? -48.744 -5.009 53.539 1.00 74.50 104 ILE A CA 1
ATOM 799 C C . ILE A 1 104 ? -48.252 -3.852 52.656 1.00 74.50 104 ILE A C 1
ATOM 801 O O . ILE A 1 104 ? -47.619 -4.077 51.625 1.00 74.50 104 ILE A O 1
ATOM 805 N N . VAL A 1 105 ? -48.490 -2.599 53.066 1.00 72.62 105 VAL A N 1
ATOM 806 C CA . VAL A 1 105 ? -48.001 -1.414 52.335 1.00 72.62 105 VAL A CA 1
ATOM 807 C C . VAL A 1 105 ? -46.468 -1.345 52.344 1.00 72.62 105 VAL A C 1
ATOM 809 O O . VAL A 1 105 ? -45.863 -0.977 51.336 1.00 72.62 105 VAL A O 1
ATOM 812 N N . GLY A 1 106 ? -45.828 -1.735 53.451 1.00 70.81 106 GLY A N 1
ATOM 813 C CA . GLY A 1 106 ? -44.373 -1.812 53.574 1.00 70.81 106 GLY A CA 1
ATOM 814 C C . GLY A 1 106 ? -43.739 -2.833 52.625 1.00 70.81 106 GLY A C 1
ATOM 815 O O . GLY A 1 106 ? -42.778 -2.494 51.932 1.00 70.81 106 GLY A O 1
ATOM 816 N N . GLU A 1 107 ? -44.295 -4.047 52.540 1.00 74.62 107 GLU A N 1
ATOM 817 C CA . GLU A 1 107 ? -43.856 -5.072 51.576 1.00 74.62 107 GLU A CA 1
ATOM 818 C C . GLU A 1 107 ? -44.072 -4.639 50.122 1.00 74.62 107 GLU A C 1
ATOM 820 O O . GLU A 1 107 ? -43.218 -4.863 49.261 1.00 74.62 107 GLU A O 1
ATOM 825 N N . LEU A 1 108 ? -45.185 -3.959 49.834 1.00 73.50 108 LEU A N 1
ATOM 826 C CA . LEU A 1 108 ? -45.437 -3.443 48.491 1.00 73.50 108 LEU A CA 1
ATOM 827 C C . LEU A 1 108 ? -44.382 -2.395 48.094 1.00 73.50 108 LEU A C 1
ATOM 829 O O . LEU A 1 108 ? -43.888 -2.386 46.964 1.00 73.50 108 LEU A O 1
ATOM 833 N N . TRP A 1 109 ? -43.996 -1.529 49.034 1.00 67.69 109 TRP A N 1
ATOM 834 C CA . TRP A 1 109 ? -43.013 -0.472 48.798 1.00 67.69 109 TRP A CA 1
ATOM 835 C C . TRP A 1 109 ? -41.600 -1.014 48.546 1.00 67.69 109 TRP A C 1
ATOM 837 O O . TRP A 1 109 ? -40.888 -0.520 47.660 1.00 67.69 109 TRP A O 1
ATOM 847 N N . THR A 1 110 ? -41.180 -2.047 49.284 1.00 70.44 110 THR A N 1
ATOM 848 C CA . THR A 1 110 ? -39.885 -2.707 49.052 1.00 70.44 110 THR A CA 1
ATOM 849 C C . THR A 1 110 ? -39.863 -3.409 47.692 1.00 70.44 110 THR A C 1
ATOM 851 O O . THR A 1 110 ? -38.895 -3.242 46.946 1.00 70.44 110 THR A O 1
ATOM 854 N N . GLY A 1 111 ? -40.950 -4.084 47.299 1.00 68.88 111 GLY A N 1
ATOM 855 C CA . GLY A 1 111 ? -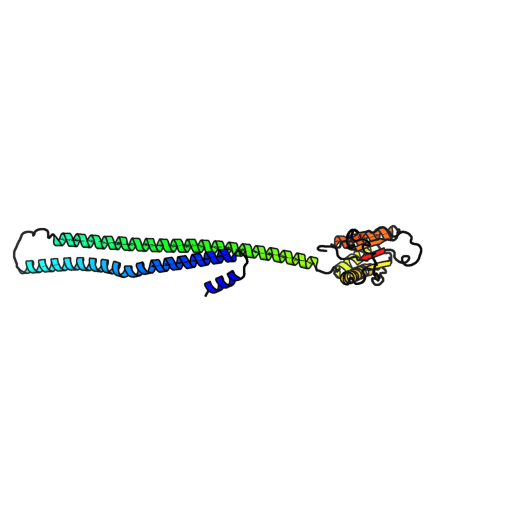41.088 -4.707 45.976 1.00 68.88 111 GLY A CA 1
ATOM 856 C C . GLY A 1 111 ? -41.000 -3.709 44.812 1.00 68.88 111 GLY A C 1
ATOM 857 O O . GLY A 1 111 ? -40.283 -3.947 43.831 1.00 68.88 111 GLY A O 1
ATOM 858 N N . ILE A 1 112 ? -41.655 -2.548 44.935 1.00 67.75 112 ILE A N 1
ATOM 859 C CA . ILE A 1 112 ? -41.575 -1.461 43.941 1.00 67.75 112 ILE A CA 1
ATOM 860 C C . ILE A 1 112 ? -40.145 -0.907 43.857 1.00 67.75 112 ILE A C 1
ATOM 862 O O . ILE A 1 112 ? -39.620 -0.693 42.760 1.00 67.75 112 ILE A O 1
ATOM 866 N N . SER A 1 113 ? -39.479 -0.733 45.001 1.00 67.88 113 SER A N 1
ATOM 867 C CA . SER A 1 113 ? -38.111 -0.206 45.063 1.00 67.88 113 SER A CA 1
ATOM 868 C C . SER A 1 113 ? -37.109 -1.143 44.377 1.00 67.88 113 SER A C 1
ATOM 870 O O . SER A 1 113 ? -36.338 -0.689 43.527 1.00 67.88 113 SER A O 1
ATOM 872 N N . ILE A 1 114 ? -37.181 -2.452 44.650 1.00 69.50 114 ILE A N 1
ATOM 873 C CA . ILE A 1 114 ? -36.332 -3.478 44.016 1.00 69.50 114 ILE A CA 1
ATOM 874 C C . ILE A 1 114 ? -36.573 -3.526 42.502 1.00 69.50 114 ILE A C 1
ATOM 876 O O . ILE A 1 114 ? -35.622 -3.583 41.718 1.00 69.50 114 ILE A O 1
ATOM 880 N N . THR A 1 115 ? -37.834 -3.434 42.074 1.00 72.50 115 THR A N 1
ATOM 881 C CA . THR A 1 115 ? -38.190 -3.411 40.647 1.00 72.50 115 THR A CA 1
ATOM 882 C C . THR A 1 115 ? -37.611 -2.180 39.947 1.00 72.50 115 THR A C 1
ATOM 884 O O . THR A 1 115 ? -37.064 -2.296 38.848 1.00 72.50 115 THR A O 1
ATOM 887 N N . SER A 1 116 ? -37.648 -1.013 40.598 1.00 72.50 116 SER A N 1
ATOM 888 C CA . SER A 1 116 ? -37.083 0.225 40.046 1.00 72.50 116 SER A CA 1
ATOM 889 C C . SER A 1 116 ? -35.554 0.160 39.902 1.00 72.50 116 SER A C 1
ATOM 891 O O . SER A 1 116 ? -35.004 0.586 38.884 1.00 72.50 116 SER A O 1
ATOM 893 N N . ILE A 1 117 ? -34.871 -0.443 40.881 1.00 73.31 117 ILE A N 1
ATOM 894 C CA . ILE A 1 117 ? -33.419 -0.648 40.880 1.00 73.31 117 ILE A CA 1
ATOM 895 C C . ILE A 1 117 ? -33.022 -1.606 39.758 1.00 73.31 117 ILE A C 1
ATOM 897 O O . ILE A 1 117 ? -32.137 -1.293 38.962 1.00 73.31 117 ILE A O 1
ATOM 901 N N . ASN A 1 118 ? -33.717 -2.737 39.636 1.00 74.81 118 ASN A N 1
ATOM 902 C CA . ASN A 1 118 ? -33.442 -3.720 38.592 1.00 74.81 118 ASN A CA 1
ATOM 903 C C . ASN A 1 118 ? -33.730 -3.155 37.185 1.00 74.81 118 ASN A C 1
ATOM 905 O O . ASN A 1 118 ? -32.998 -3.431 36.233 1.00 74.81 118 ASN A O 1
ATOM 909 N N . GLY A 1 119 ? -34.752 -2.300 37.058 1.00 77.19 119 GLY A N 1
ATOM 910 C CA . GLY A 1 119 ? -35.044 -1.547 35.836 1.00 77.19 119 GLY A CA 1
ATOM 911 C C . GLY A 1 119 ? -33.908 -0.598 35.443 1.00 77.19 119 GLY A C 1
ATOM 912 O O . GLY A 1 119 ? -33.439 -0.643 34.303 1.00 77.19 119 GLY A O 1
ATOM 913 N N . LYS A 1 120 ? -33.397 0.198 36.393 1.00 75.38 120 LYS A N 1
ATOM 914 C CA . LYS A 1 120 ? -32.234 1.077 36.165 1.00 75.38 120 LYS A CA 1
ATOM 915 C C . LYS A 1 120 ? -30.981 0.286 35.793 1.00 75.38 120 LYS A C 1
ATOM 917 O O . LYS A 1 120 ? -30.283 0.668 34.856 1.00 75.38 120 LYS A O 1
ATOM 922 N N . LEU A 1 121 ? -30.721 -0.832 36.474 1.00 75.00 121 LEU A N 1
ATOM 923 C CA . LEU A 1 121 ? -29.567 -1.688 36.195 1.00 75.00 121 LEU A CA 1
ATOM 924 C C . LEU A 1 121 ? -29.627 -2.262 34.772 1.00 75.00 121 LEU A C 1
ATOM 926 O O . LEU A 1 121 ? -28.634 -2.227 34.049 1.00 75.00 121 LEU A O 1
ATOM 930 N N . ARG A 1 122 ? -30.800 -2.743 34.337 1.00 78.38 122 ARG A N 1
ATOM 931 C CA . ARG A 1 122 ? -31.006 -3.233 32.965 1.00 78.38 122 ARG A CA 1
ATOM 932 C C . ARG A 1 122 ? -30.828 -2.134 31.927 1.00 78.38 122 ARG A C 1
ATOM 934 O O . ARG A 1 122 ? -30.137 -2.370 30.940 1.00 78.38 122 ARG A O 1
ATOM 941 N N . SER A 1 123 ? -31.400 -0.953 32.165 1.00 77.62 123 SER A N 1
ATOM 942 C CA . SER A 1 123 ? -31.268 0.197 31.262 1.00 77.62 123 SER A CA 1
ATOM 943 C C . SER A 1 123 ? -29.805 0.589 31.070 1.00 77.62 123 SER A C 1
ATOM 945 O O . SER A 1 123 ? -29.345 0.719 29.940 1.00 77.62 123 SER A O 1
ATOM 947 N N . LYS A 1 124 ? -29.041 0.709 32.160 1.00 74.50 124 LYS A N 1
ATOM 948 C CA . LYS A 1 124 ? -27.620 1.064 32.080 1.00 74.50 124 LYS A CA 1
ATOM 949 C C . LYS A 1 124 ? -26.762 -0.034 31.469 1.00 74.50 124 LYS A C 1
ATOM 951 O O . LYS A 1 124 ? -25.817 0.254 30.748 1.00 74.50 124 LYS A O 1
ATOM 956 N N . ASN A 1 125 ? -27.090 -1.299 31.721 1.00 77.06 125 ASN A N 1
ATOM 957 C CA . ASN A 1 125 ? -26.395 -2.412 31.080 1.00 77.06 125 ASN A CA 1
ATOM 958 C C . ASN A 1 125 ? -26.664 -2.437 29.562 1.00 77.06 125 ASN A C 1
ATOM 960 O O . ASN A 1 125 ? -25.779 -2.779 28.786 1.00 77.06 125 ASN A O 1
ATOM 964 N N . ALA A 1 126 ? -27.862 -2.041 29.118 1.00 78.06 126 ALA A N 1
ATOM 965 C CA . ALA A 1 126 ? -28.151 -1.853 27.697 1.00 78.06 126 ALA A CA 1
ATOM 966 C C . ALA A 1 126 ? -27.353 -0.681 27.099 1.00 78.06 126 ALA A C 1
ATOM 968 O O . ALA A 1 126 ? -26.768 -0.834 26.032 1.00 78.06 126 ALA A O 1
ATOM 969 N N . GLU A 1 127 ? -27.262 0.445 27.810 1.00 76.19 127 GLU A N 1
ATOM 970 C CA . GLU A 1 127 ? -26.461 1.606 27.398 1.00 76.19 127 GLU A CA 1
ATOM 971 C C . GLU A 1 127 ? -24.966 1.267 27.284 1.00 76.19 127 GLU A C 1
ATOM 973 O O . GLU A 1 127 ? -24.327 1.594 26.287 1.00 76.19 127 GLU A O 1
ATOM 978 N N . LEU A 1 128 ? -24.417 0.530 28.256 1.00 75.06 128 LEU A N 1
ATOM 979 C CA . LEU A 1 128 ? -23.017 0.104 28.244 1.00 75.06 128 LEU A CA 1
ATOM 980 C C . LEU A 1 128 ? -22.719 -0.852 27.083 1.00 75.06 128 LEU A C 1
ATOM 982 O O . LEU A 1 128 ? -21.665 -0.753 26.459 1.00 75.06 128 LEU A O 1
ATOM 986 N N . ARG A 1 129 ? -23.651 -1.764 26.776 1.00 77.00 129 ARG A N 1
ATOM 987 C CA . ARG A 1 129 ? -23.536 -2.634 25.599 1.00 77.00 129 ARG A CA 1
ATOM 988 C C . ARG A 1 129 ? -23.554 -1.823 24.310 1.00 77.00 129 ARG A C 1
ATOM 990 O O . ARG A 1 129 ? -22.664 -2.011 23.495 1.00 77.00 129 ARG A O 1
ATOM 997 N N . ALA A 1 130 ? -24.479 -0.873 24.174 1.00 78.19 130 ALA A N 1
ATOM 998 C CA . ALA A 1 130 ? -24.542 -0.012 22.996 1.00 78.19 130 ALA A CA 1
ATOM 999 C C . ALA A 1 130 ? -23.245 0.797 22.799 1.00 78.19 130 ALA A C 1
ATOM 1001 O O . ALA A 1 130 ? -22.702 0.827 21.697 1.00 78.19 130 ALA A O 1
ATOM 1002 N N . ALA A 1 131 ? -22.703 1.391 23.868 1.00 73.69 131 ALA A N 1
ATOM 1003 C CA . ALA A 1 131 ? -21.432 2.115 23.815 1.00 73.69 131 ALA A CA 1
ATOM 1004 C C . ALA A 1 131 ? -20.241 1.193 23.485 1.00 73.69 131 ALA A C 1
ATOM 1006 O O . ALA A 1 131 ? -19.356 1.562 22.714 1.00 73.69 131 ALA A O 1
ATOM 1007 N N . SER A 1 132 ? -20.225 -0.024 24.039 1.00 76.31 132 SER A N 1
ATOM 1008 C CA . SER A 1 132 ? -19.210 -1.036 23.728 1.00 76.31 132 SER A CA 1
ATOM 1009 C C . SER A 1 132 ? -19.266 -1.462 22.260 1.00 76.31 132 SER A C 1
ATOM 1011 O O . SER A 1 132 ? -18.225 -1.560 21.613 1.00 76.31 132 SER A O 1
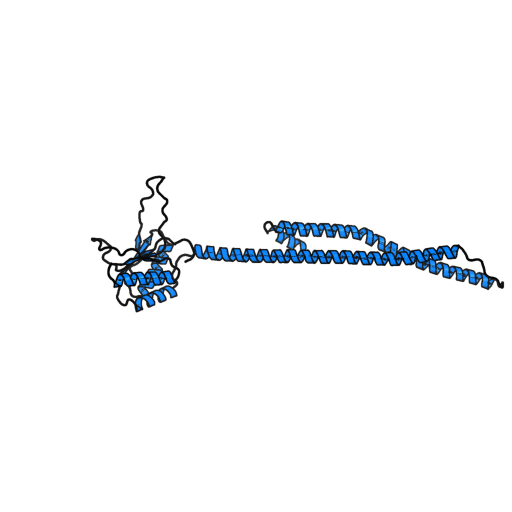ATOM 1013 N N . ASP A 1 133 ? -20.461 -1.694 21.721 1.00 80.69 133 ASP A N 1
ATOM 1014 C CA . ASP A 1 133 ? -20.655 -2.102 20.328 1.00 80.69 133 ASP A CA 1
ATOM 1015 C C . ASP A 1 133 ? -20.204 -0.996 19.362 1.00 80.69 133 ASP A C 1
ATOM 1017 O O . ASP A 1 133 ? -19.479 -1.273 18.404 1.00 80.69 133 ASP A O 1
ATOM 1021 N N . GLN A 1 134 ? -20.525 0.268 19.667 1.00 80.19 134 GLN A N 1
ATOM 1022 C CA . GLN A 1 134 ? -20.034 1.429 18.914 1.00 80.19 134 GLN A CA 1
ATOM 1023 C C . GLN A 1 134 ? -18.503 1.520 18.916 1.00 80.19 134 GLN A C 1
ATOM 1025 O O . GLN A 1 134 ? -17.893 1.763 17.874 1.00 80.19 134 GLN A O 1
ATOM 1030 N N . LEU A 1 135 ? -17.860 1.292 20.066 1.00 77.19 135 LEU A N 1
ATOM 1031 C CA . LEU A 1 135 ? -16.400 1.320 20.158 1.00 77.19 135 LEU A CA 1
ATOM 1032 C C . LEU A 1 135 ? -15.762 0.200 19.327 1.00 77.19 135 LEU A C 1
ATOM 1034 O O . LEU A 1 135 ? -14.769 0.430 18.639 1.00 77.19 135 LEU A O 1
ATOM 1038 N N . VAL A 1 136 ? -16.338 -1.004 19.358 1.00 81.94 136 VAL A N 1
ATOM 1039 C CA . VAL A 1 136 ? -15.870 -2.135 18.543 1.00 81.94 136 VAL A CA 1
ATOM 1040 C C . VAL A 1 136 ? -15.993 -1.819 17.053 1.00 81.94 136 VAL A C 1
ATOM 1042 O O . VAL A 1 136 ? -15.092 -2.154 16.281 1.00 81.94 136 VAL A O 1
ATOM 1045 N N . GLU A 1 137 ? -17.068 -1.156 16.635 1.00 83.25 137 GLU A N 1
ATOM 1046 C CA . GLU A 1 137 ? -17.257 -0.734 15.248 1.00 83.25 137 GLU A CA 1
ATOM 1047 C C . GLU A 1 137 ? -16.230 0.325 14.818 1.00 83.25 137 GLU A C 1
ATOM 1049 O O . GLU A 1 137 ? -15.584 0.171 13.777 1.00 83.25 137 GLU A O 1
ATOM 1054 N N . LEU A 1 138 ? -15.994 1.346 15.649 1.00 83.94 138 LEU A N 1
ATOM 1055 C CA . LEU A 1 138 ? -14.972 2.369 15.397 1.00 83.94 138 LEU A CA 1
ATOM 1056 C C . LEU A 1 138 ? -13.564 1.770 15.315 1.00 83.94 138 LEU A C 1
ATOM 1058 O O . LEU A 1 138 ? -12.802 2.095 14.402 1.00 83.94 138 LEU A O 1
ATOM 1062 N N . LEU A 1 139 ? -13.227 0.856 16.228 1.00 78.88 139 LEU A N 1
ATOM 1063 C CA . LEU A 1 139 ? -11.951 0.140 16.226 1.00 78.88 139 LEU A CA 1
ATOM 1064 C C . LEU A 1 139 ? -11.773 -0.706 14.965 1.00 78.88 139 LEU A C 1
ATOM 1066 O O . LEU A 1 139 ? -10.701 -0.684 14.361 1.00 78.88 139 LEU A O 1
ATOM 1070 N N . ARG A 1 140 ? -12.822 -1.421 14.537 1.00 82.50 140 ARG A N 1
ATOM 1071 C CA . ARG A 1 140 ? -12.801 -2.189 13.285 1.00 82.50 140 ARG A CA 1
ATOM 1072 C C . ARG A 1 140 ? -12.559 -1.289 12.082 1.00 82.50 140 ARG A C 1
ATOM 1074 O O . ARG A 1 140 ? -11.716 -1.623 11.255 1.00 82.50 140 ARG A O 1
ATOM 1081 N N . LYS A 1 141 ? -13.248 -0.150 12.005 1.00 87.75 141 LYS A N 1
ATOM 1082 C CA . LYS A 1 141 ? -13.075 0.811 10.913 1.00 87.75 141 LYS A CA 1
ATOM 1083 C C . LYS A 1 141 ? -11.653 1.372 10.880 1.00 87.75 141 LYS A C 1
ATOM 1085 O O . LYS A 1 141 ? -11.008 1.335 9.840 1.00 87.75 141 LYS A O 1
ATOM 1090 N N . LYS A 1 142 ? -11.122 1.793 12.031 1.00 84.88 142 LYS A N 1
ATOM 1091 C CA . LYS A 1 142 ? -9.748 2.300 12.131 1.00 84.88 142 LYS A CA 1
ATOM 1092 C C . LYS A 1 142 ? -8.711 1.248 11.729 1.00 84.88 142 LYS A C 1
ATOM 1094 O O . LYS A 1 142 ? -7.777 1.569 11.003 1.00 84.88 142 LYS A O 1
ATOM 1099 N N . ALA A 1 143 ? -8.892 -0.002 12.153 1.00 86.56 143 ALA A N 1
ATOM 1100 C CA . ALA A 1 143 ? -8.007 -1.098 11.766 1.00 86.56 143 ALA A CA 1
ATOM 1101 C C . ALA A 1 143 ? -8.055 -1.376 10.253 1.00 86.56 143 ALA A C 1
ATOM 1103 O O . ALA A 1 143 ? -7.021 -1.652 9.647 1.00 86.56 143 ALA A O 1
ATOM 1104 N N . GLN A 1 144 ? -9.234 -1.278 9.629 1.00 88.81 144 GLN A N 1
ATOM 1105 C CA . GLN A 1 144 ? -9.380 -1.390 8.174 1.00 88.81 144 GLN A CA 1
ATOM 1106 C C . GLN A 1 144 ? -8.690 -0.234 7.440 1.00 88.81 144 GLN A C 1
ATOM 1108 O O . GLN A 1 144 ? -7.960 -0.479 6.479 1.00 88.81 144 GLN A O 1
ATOM 1113 N N . ASP A 1 145 ? -8.873 1.001 7.910 1.00 88.50 145 ASP A N 1
ATOM 1114 C CA . ASP A 1 145 ? -8.244 2.189 7.326 1.00 88.50 145 ASP A CA 1
ATOM 1115 C C . ASP A 1 145 ? -6.711 2.121 7.433 1.00 88.50 145 ASP A C 1
ATOM 1117 O O . ASP A 1 145 ? -6.006 2.404 6.463 1.00 88.50 145 ASP A O 1
ATOM 1121 N N . GLU A 1 146 ? -6.182 1.685 8.580 1.00 88.75 146 GLU A N 1
ATOM 1122 C CA . GLU A 1 146 ? -4.744 1.498 8.793 1.00 88.75 146 GLU A CA 1
ATOM 1123 C C . GLU A 1 146 ? -4.179 0.370 7.925 1.00 88.75 146 GLU A C 1
ATOM 1125 O O . GLU A 1 146 ? -3.130 0.542 7.304 1.00 88.75 146 GLU A O 1
ATOM 1130 N N . ALA A 1 147 ? -4.886 -0.758 7.811 1.00 89.38 147 ALA A N 1
ATOM 1131 C CA . ALA A 1 147 ? -4.486 -1.845 6.922 1.00 89.38 147 ALA A CA 1
ATOM 1132 C C . ALA A 1 147 ? -4.420 -1.377 5.460 1.00 89.38 147 ALA A C 1
ATOM 1134 O O . ALA A 1 147 ? -3.458 -1.676 4.752 1.00 89.38 147 ALA A O 1
ATOM 1135 N N . LEU A 1 148 ? -5.400 -0.590 5.012 1.00 89.44 148 LEU A N 1
ATOM 1136 C CA . LEU A 1 148 ? -5.430 -0.043 3.659 1.00 89.44 148 LEU A CA 1
ATOM 1137 C C . LEU A 1 148 ? -4.305 0.981 3.442 1.00 89.44 148 LEU A C 1
ATOM 1139 O O . LEU A 1 148 ? -3.621 0.942 2.417 1.00 89.44 148 LEU A O 1
ATOM 1143 N N . ALA A 1 149 ? -4.070 1.868 4.412 1.00 85.25 149 ALA A N 1
ATOM 1144 C CA . ALA A 1 149 ? -2.962 2.819 4.375 1.00 85.25 149 ALA A CA 1
ATOM 1145 C C . ALA A 1 149 ? -1.607 2.103 4.321 1.00 85.25 149 ALA A C 1
ATOM 1147 O O . ALA A 1 149 ? -0.749 2.476 3.522 1.00 85.25 149 ALA A O 1
ATOM 1148 N N . ARG A 1 150 ? -1.438 1.033 5.102 1.00 85.62 150 ARG A N 1
ATOM 1149 C CA . ARG A 1 150 ? -0.233 0.205 5.096 1.00 85.62 150 ARG A CA 1
ATOM 1150 C C . ARG A 1 150 ? 0.007 -0.429 3.732 1.00 85.62 150 ARG A C 1
ATOM 1152 O O . ARG A 1 150 ? 1.107 -0.293 3.215 1.00 85.62 150 ARG A O 1
ATOM 1159 N N . VAL A 1 151 ? -1.010 -1.035 3.117 1.00 84.94 151 VAL A N 1
ATOM 1160 C CA . VAL A 1 151 ? -0.891 -1.612 1.764 1.00 84.94 151 VAL A CA 1
ATOM 1161 C C . VAL A 1 151 ? -0.502 -0.544 0.738 1.00 84.94 151 VAL A C 1
ATOM 1163 O O . VAL A 1 151 ? 0.352 -0.787 -0.110 1.00 84.94 151 VAL A O 1
ATOM 1166 N N . ARG A 1 152 ? -1.076 0.664 0.825 1.00 79.56 152 ARG A N 1
ATOM 1167 C CA . ARG A 1 152 ? -0.704 1.782 -0.058 1.00 79.56 152 ARG A CA 1
ATOM 1168 C C . ARG A 1 152 ? 0.742 2.223 0.138 1.00 79.56 152 ARG A C 1
ATOM 1170 O O . ARG A 1 152 ? 1.424 2.473 -0.850 1.00 79.56 152 ARG A O 1
ATOM 1177 N N . ILE A 1 153 ? 1.200 2.319 1.385 1.00 79.12 153 ILE A N 1
ATOM 1178 C CA . ILE A 1 153 ? 2.586 2.678 1.699 1.00 79.12 153 ILE A CA 1
ATOM 1179 C C . ILE A 1 153 ? 3.525 1.587 1.199 1.00 79.12 153 ILE A C 1
ATOM 1181 O O . ILE A 1 153 ? 4.461 1.906 0.479 1.00 79.12 153 ILE A O 1
ATOM 1185 N N . GLU A 1 154 ? 3.253 0.318 1.512 1.00 81.44 154 GLU A N 1
ATOM 1186 C CA . GLU A 1 154 ? 4.045 -0.828 1.055 1.00 81.44 154 GLU A CA 1
ATOM 1187 C C . GLU A 1 154 ? 4.152 -0.848 -0.474 1.00 81.44 154 GLU A C 1
ATOM 1189 O O . GLU A 1 154 ? 5.257 -0.953 -1.001 1.00 81.44 154 GLU A O 1
ATOM 1194 N N . ALA A 1 155 ? 3.046 -0.628 -1.191 1.00 78.19 155 ALA A N 1
ATOM 1195 C CA . ALA A 1 155 ? 3.068 -0.488 -2.644 1.00 78.19 155 ALA A CA 1
ATOM 1196 C C . ALA A 1 155 ? 3.893 0.729 -3.105 1.00 78.19 155 ALA A C 1
ATOM 1198 O O . ALA A 1 155 ? 4.630 0.632 -4.082 1.00 78.19 155 ALA A O 1
ATOM 1199 N N . ALA A 1 156 ? 3.826 1.862 -2.397 1.00 75.38 156 ALA A N 1
ATOM 1200 C CA . ALA A 1 156 ? 4.580 3.081 -2.704 1.00 75.38 156 ALA A CA 1
ATOM 1201 C C . ALA A 1 156 ? 6.082 3.008 -2.360 1.00 75.38 156 ALA A C 1
ATOM 1203 O O . ALA A 1 156 ? 6.846 3.811 -2.889 1.00 75.38 156 ALA A O 1
ATOM 1204 N N . VAL A 1 157 ? 6.522 2.066 -1.513 1.00 79.88 157 VAL A N 1
ATOM 1205 C CA . VAL A 1 157 ? 7.950 1.851 -1.187 1.00 79.88 157 VAL A CA 1
ATOM 1206 C C . VAL A 1 157 ? 8.551 0.596 -1.823 1.00 79.88 157 VAL A C 1
ATOM 1208 O O . VAL A 1 157 ? 9.775 0.469 -1.868 1.00 79.88 157 VAL A O 1
ATOM 1211 N N . ALA A 1 158 ? 7.731 -0.319 -2.345 1.00 82.75 158 ALA A N 1
ATOM 1212 C CA . ALA A 1 158 ? 8.207 -1.529 -3.011 1.00 82.75 158 ALA A CA 1
ATOM 1213 C C . ALA A 1 158 ? 9.059 -1.187 -4.243 1.00 82.75 158 ALA A C 1
ATOM 1215 O O . ALA A 1 158 ? 8.646 -0.393 -5.083 1.00 82.75 158 ALA A O 1
ATOM 1216 N N . TRP A 1 159 ? 10.250 -1.771 -4.356 1.00 85.44 159 TRP A N 1
ATOM 1217 C CA . TRP A 1 159 ? 11.126 -1.568 -5.514 1.00 85.44 159 TRP A CA 1
ATOM 1218 C C . TRP A 1 159 ? 10.496 -2.148 -6.784 1.00 85.44 159 TRP A C 1
ATOM 1220 O O . TRP A 1 159 ? 9.948 -3.255 -6.741 1.00 85.44 159 TRP A O 1
ATOM 1230 N N . ARG A 1 160 ? 10.611 -1.449 -7.923 1.00 90.56 160 ARG A N 1
ATOM 1231 C CA . ARG A 1 160 ? 10.174 -1.999 -9.211 1.00 90.56 160 ARG A CA 1
ATOM 1232 C C . ARG A 1 160 ? 11.031 -3.215 -9.538 1.00 90.56 160 ARG A C 1
ATOM 1234 O O . ARG A 1 160 ? 12.260 -3.165 -9.517 1.00 90.56 160 ARG A O 1
ATOM 1241 N N . SER A 1 161 ? 10.375 -4.325 -9.836 1.00 92.75 161 SER A N 1
ATOM 1242 C CA . SER A 1 161 ? 11.040 -5.559 -10.246 1.00 92.75 161 SER A CA 1
ATOM 1243 C C . SER A 1 161 ? 10.119 -6.359 -11.154 1.00 92.75 161 SER A C 1
ATOM 1245 O O . SER A 1 161 ? 8.897 -6.292 -11.023 1.00 92.75 161 SER A O 1
ATOM 1247 N N . LEU A 1 162 ? 10.702 -7.118 -12.082 1.00 93.44 162 LEU A N 1
ATOM 1248 C CA . LEU A 1 162 ? 9.935 -8.103 -12.841 1.00 93.44 162 LEU A CA 1
ATOM 1249 C C . LEU A 1 162 ? 10.110 -9.455 -12.171 1.00 93.44 162 LEU A C 1
ATOM 1251 O O . LEU A 1 162 ? 11.231 -9.936 -11.999 1.00 93.44 162 LEU A O 1
ATOM 1255 N N . THR A 1 163 ? 9.004 -10.122 -11.865 1.00 94.31 163 THR A N 1
ATOM 1256 C CA . THR A 1 163 ? 9.050 -11.519 -11.430 1.00 94.31 163 THR A CA 1
ATOM 1257 C C . THR A 1 163 ? 9.637 -12.404 -12.533 1.00 94.31 163 THR A C 1
ATOM 1259 O O . THR A 1 163 ? 9.549 -12.095 -13.723 1.00 94.31 163 THR A O 1
ATOM 1262 N N . LYS A 1 164 ? 10.203 -13.562 -12.168 1.00 95.69 164 LYS A N 1
ATOM 1263 C CA . LYS A 1 164 ? 10.739 -14.523 -13.153 1.00 95.69 164 LYS A CA 1
ATOM 1264 C C . LYS A 1 164 ? 9.696 -14.935 -14.197 1.00 95.69 164 LYS A C 1
ATOM 1266 O O . LYS A 1 164 ? 10.040 -15.103 -15.361 1.00 95.69 164 LYS A O 1
ATOM 1271 N N . GLN A 1 165 ? 8.438 -15.069 -13.777 1.00 95.94 165 GLN A N 1
ATOM 1272 C CA . GLN A 1 165 ? 7.326 -15.380 -14.668 1.00 95.94 165 GLN A CA 1
ATOM 1273 C C . GLN A 1 165 ? 7.080 -14.239 -15.663 1.00 95.94 165 GLN A C 1
ATOM 1275 O O . GLN A 1 165 ? 7.080 -14.483 -16.866 1.00 95.94 165 GLN A O 1
ATOM 1280 N N . GLN A 1 166 ? 6.980 -12.989 -15.195 1.00 95.88 166 GLN A N 1
ATOM 1281 C CA . GLN A 1 166 ? 6.838 -11.829 -16.086 1.00 95.88 166 GLN A CA 1
ATOM 1282 C C . GLN A 1 166 ? 8.011 -11.722 -17.069 1.00 95.88 166 GLN A C 1
ATOM 1284 O O . GLN A 1 166 ? 7.794 -11.474 -18.250 1.00 95.88 166 GLN A O 1
ATOM 1289 N N . GLN A 1 167 ? 9.247 -11.974 -16.621 1.00 97.38 167 GLN A N 1
ATOM 1290 C CA . GLN A 1 167 ? 10.424 -11.982 -17.500 1.00 97.38 167 GLN A CA 1
ATOM 1291 C C . GLN A 1 167 ? 10.316 -13.034 -18.618 1.00 97.38 167 GLN A C 1
ATOM 1293 O O . GLN A 1 167 ? 10.786 -12.806 -19.732 1.00 97.38 167 GLN A O 1
ATOM 1298 N N . GLN A 1 168 ? 9.720 -14.196 -18.344 1.00 96.50 168 GLN A N 1
ATOM 1299 C CA . GLN A 1 168 ? 9.507 -15.247 -19.344 1.00 96.50 168 GLN A CA 1
ATOM 1300 C C . GLN A 1 168 ? 8.358 -14.909 -20.299 1.00 96.50 168 GLN A C 1
ATOM 1302 O O . GLN A 1 168 ? 8.493 -15.080 -21.510 1.00 96.50 168 GLN A O 1
ATOM 1307 N N . GLU A 1 169 ? 7.240 -14.413 -19.774 1.00 96.50 169 GLU A N 1
ATOM 1308 C CA . GLU A 1 169 ? 6.077 -14.017 -20.572 1.00 96.50 169 GLU A CA 1
ATOM 1309 C C . GLU A 1 169 ? 6.415 -12.881 -21.541 1.00 96.50 169 GLU A C 1
ATOM 1311 O O . GLU A 1 169 ? 6.133 -12.996 -22.731 1.00 96.50 169 GLU A O 1
ATOM 1316 N N . ILE A 1 170 ? 7.094 -11.832 -21.064 1.00 96.12 170 ILE A N 1
ATOM 1317 C CA . ILE A 1 170 ? 7.584 -10.742 -21.918 1.00 96.12 170 ILE A CA 1
ATOM 1318 C C . ILE A 1 170 ? 8.524 -11.308 -22.989 1.00 96.12 170 ILE A C 1
ATOM 1320 O O . ILE A 1 170 ? 8.350 -11.038 -24.176 1.00 96.12 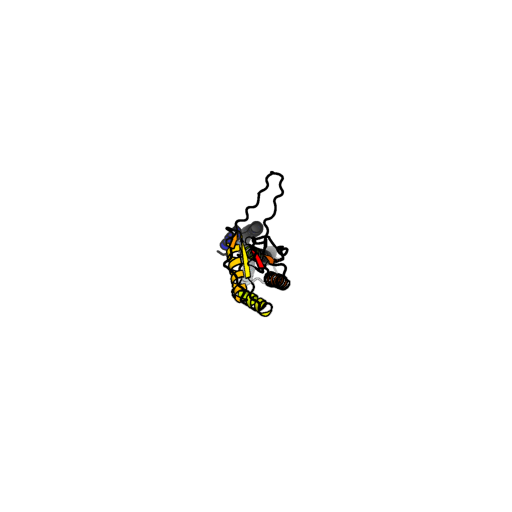170 ILE A O 1
ATOM 1324 N N . GLY A 1 171 ? 9.491 -12.140 -22.586 1.00 95.56 171 GLY A N 1
ATOM 1325 C CA . GLY A 1 171 ? 10.462 -12.729 -23.506 1.00 95.56 171 GLY A CA 1
ATOM 1326 C C . GLY A 1 171 ? 9.810 -13.553 -24.622 1.00 95.56 171 GLY A C 1
ATOM 1327 O O . GLY A 1 171 ? 10.096 -13.361 -25.801 1.00 95.56 171 GLY A O 1
ATOM 1328 N N . SER A 1 172 ? 8.893 -14.451 -24.260 1.00 95.12 172 SER A N 1
ATOM 1329 C CA . SER A 1 172 ? 8.155 -15.298 -25.208 1.00 95.12 172 SER A CA 1
ATOM 1330 C C . SER A 1 172 ? 7.214 -14.500 -26.115 1.00 95.12 172 SER A C 1
ATOM 1332 O O . SER A 1 172 ? 7.183 -14.745 -27.326 1.00 95.12 172 SER A O 1
ATOM 1334 N N . GLY A 1 173 ? 6.499 -13.517 -25.560 1.00 94.56 173 GLY A N 1
ATOM 1335 C CA . GLY A 1 173 ? 5.614 -12.630 -26.308 1.00 94.56 173 GLY A CA 1
ATOM 1336 C C . GLY A 1 173 ? 6.372 -11.856 -27.383 1.00 94.56 173 GLY A C 1
ATOM 1337 O O . GLY A 1 173 ? 5.980 -11.880 -28.552 1.00 94.56 173 GLY A O 1
ATOM 1338 N N . LEU A 1 174 ? 7.508 -11.259 -27.018 1.00 95.88 174 LEU A N 1
ATOM 1339 C CA . LEU A 1 174 ? 8.360 -10.526 -27.953 1.00 95.88 174 LEU A CA 1
ATOM 1340 C C . LEU A 1 174 ? 9.006 -11.453 -28.990 1.00 95.88 174 LEU A C 1
ATOM 1342 O O . LEU A 1 174 ? 8.922 -11.164 -30.181 1.00 95.88 174 LEU A O 1
ATOM 1346 N N . ARG A 1 175 ? 9.545 -12.607 -28.579 1.00 94.56 175 ARG A N 1
ATOM 1347 C CA . ARG A 1 175 ? 10.171 -13.581 -29.493 1.00 94.56 175 ARG A CA 1
ATOM 1348 C C . ARG A 1 175 ? 9.232 -14.072 -30.589 1.00 94.56 175 ARG A C 1
ATOM 1350 O O . ARG A 1 175 ? 9.658 -14.278 -31.720 1.00 94.56 175 ARG A O 1
ATOM 1357 N N . SER A 1 176 ? 7.962 -14.298 -30.253 1.00 93.38 176 SER A N 1
ATOM 1358 C CA . SER A 1 176 ? 6.970 -14.778 -31.223 1.00 93.38 176 SER A CA 1
ATOM 1359 C C . SER A 1 176 ? 6.661 -13.754 -32.322 1.00 93.38 176 SER A C 1
ATOM 1361 O O . SER A 1 176 ? 6.309 -14.138 -33.434 1.00 93.38 176 SER A O 1
ATOM 1363 N N . ARG A 1 177 ? 6.804 -12.458 -32.013 1.00 94.44 177 ARG A N 1
ATOM 1364 C CA . ARG A 1 177 ? 6.483 -11.337 -32.910 1.00 94.44 177 ARG A CA 1
ATOM 1365 C C . ARG A 1 177 ? 7.705 -10.813 -33.661 1.00 94.44 177 ARG A C 1
ATOM 1367 O O . ARG A 1 177 ? 7.561 -10.366 -34.793 1.00 94.44 177 ARG A O 1
ATOM 1374 N N . PHE A 1 178 ? 8.879 -10.886 -33.039 1.00 94.50 178 PHE A N 1
ATOM 1375 C CA . PHE A 1 178 ? 10.140 -10.351 -33.547 1.00 94.50 178 PHE A CA 1
ATOM 1376 C C . PHE A 1 178 ? 11.205 -11.457 -33.511 1.00 94.50 178 PHE A C 1
ATOM 1378 O O . PHE A 1 178 ? 11.925 -11.592 -32.521 1.00 94.50 178 PHE A O 1
ATOM 1385 N N . PRO A 1 179 ? 11.279 -12.306 -34.553 1.00 87.00 179 PRO A N 1
ATOM 1386 C CA . PRO A 1 179 ? 12.233 -13.414 -34.603 1.00 87.00 179 PRO A CA 1
ATOM 1387 C C . PRO A 1 179 ? 13.667 -12.953 -34.910 1.00 87.00 179 PRO A C 1
ATOM 1389 O O . PRO A 1 179 ? 14.617 -13.703 -34.672 1.00 87.00 179 PRO A O 1
ATOM 1392 N N . SER A 1 180 ? 13.818 -11.744 -35.457 1.00 86.94 180 SER A N 1
ATOM 1393 C CA . SER A 1 180 ? 15.095 -11.113 -35.777 1.00 86.94 180 SER A CA 1
ATOM 1394 C C . SER A 1 180 ? 15.900 -10.830 -34.505 1.00 86.94 180 SER A C 1
ATOM 1396 O O . SER A 1 180 ? 15.356 -10.490 -33.452 1.00 86.94 180 SER A O 1
ATOM 1398 N N . LYS A 1 181 ? 17.227 -10.966 -34.594 1.00 87.44 181 LYS A N 1
ATOM 1399 C CA . LYS A 1 181 ? 18.119 -10.619 -33.487 1.00 87.44 181 LYS A CA 1
ATOM 1400 C C . LYS A 1 181 ? 18.304 -9.102 -33.467 1.00 87.44 181 LYS A C 1
ATOM 1402 O O . LYS A 1 181 ? 19.007 -8.574 -34.320 1.00 87.44 181 LYS A O 1
ATOM 1407 N N . HIS A 1 182 ? 17.690 -8.443 -32.491 1.00 90.56 182 HIS A N 1
ATOM 1408 C CA . HIS A 1 182 ? 17.830 -7.006 -32.269 1.00 90.56 182 HIS A CA 1
ATOM 1409 C C . HIS A 1 182 ? 18.860 -6.703 -31.191 1.00 90.56 182 HIS A C 1
ATOM 1411 O O . HIS A 1 182 ? 18.979 -7.469 -30.230 1.00 90.56 182 HIS A O 1
ATOM 1417 N N . ILE A 1 183 ? 19.569 -5.584 -31.322 1.00 92.19 183 ILE A N 1
ATOM 1418 C CA . ILE A 1 183 ? 20.477 -5.096 -30.280 1.00 92.19 183 ILE A CA 1
ATOM 1419 C C . ILE A 1 183 ? 19.738 -4.057 -29.434 1.00 92.19 183 ILE A C 1
ATOM 1421 O O . ILE A 1 183 ? 19.305 -3.024 -29.944 1.00 92.19 183 ILE A O 1
ATOM 1425 N N . VAL A 1 184 ? 19.593 -4.323 -28.135 1.00 94.50 184 VAL A N 1
ATOM 1426 C CA . VAL A 1 184 ? 18.868 -3.446 -27.204 1.00 94.50 184 VAL A CA 1
ATOM 1427 C C . VAL A 1 184 ? 19.809 -2.932 -26.127 1.00 94.50 184 VAL A C 1
ATOM 1429 O O . VAL A 1 184 ? 20.280 -3.697 -25.287 1.00 94.50 184 VAL A O 1
ATOM 1432 N N . GLN A 1 185 ? 20.049 -1.625 -26.119 1.00 94.06 185 GLN A N 1
ATOM 1433 C CA . GLN A 1 185 ? 20.808 -0.968 -25.061 1.00 94.06 185 GLN A CA 1
ATOM 1434 C C . GLN A 1 185 ? 19.870 -0.574 -23.921 1.00 94.06 185 GLN A C 1
ATOM 1436 O O . GLN A 1 185 ? 18.767 -0.082 -24.158 1.00 94.06 185 GLN A O 1
ATOM 1441 N N . ILE A 1 186 ? 20.311 -0.779 -22.681 1.00 95.06 186 ILE A N 1
ATOM 1442 C CA . ILE A 1 186 ? 19.568 -0.362 -21.491 1.00 95.06 186 ILE A CA 1
ATOM 1443 C C . ILE A 1 186 ? 20.461 0.559 -20.679 1.00 95.06 186 ILE A C 1
ATOM 1445 O O . ILE A 1 186 ? 21.575 0.181 -20.321 1.00 95.06 186 ILE A O 1
ATOM 1449 N N . ILE A 1 187 ? 19.957 1.748 -20.390 1.00 93.25 187 ILE A N 1
ATOM 1450 C CA . ILE A 1 187 ? 20.622 2.790 -19.625 1.00 93.25 187 ILE A CA 1
ATOM 1451 C C . ILE A 1 187 ? 19.809 3.005 -18.351 1.00 93.25 187 ILE A C 1
ATOM 1453 O O . ILE A 1 187 ? 18.580 2.990 -18.376 1.00 93.25 187 ILE A O 1
ATOM 1457 N N . CYS A 1 188 ? 20.482 3.186 -17.224 1.00 93.19 188 CYS A N 1
ATOM 1458 C CA . CYS A 1 188 ? 19.864 3.628 -15.982 1.00 93.19 188 CYS A CA 1
ATOM 1459 C C . CYS A 1 188 ? 20.673 4.765 -15.357 1.00 93.19 188 CYS A C 1
ATOM 1461 O O . CYS A 1 188 ? 21.875 4.913 -15.606 1.00 93.19 188 CYS A O 1
ATOM 1463 N N . GLY A 1 189 ? 20.015 5.568 -14.522 1.00 89.88 189 GLY A N 1
ATOM 1464 C CA . GLY A 1 189 ? 20.675 6.649 -13.797 1.00 89.88 189 GLY A CA 1
ATOM 1465 C C . GLY A 1 189 ? 21.812 6.135 -12.913 1.00 89.88 189 GLY A C 1
ATOM 1466 O O . GLY A 1 189 ? 21.652 5.169 -12.162 1.00 89.88 189 GLY A O 1
ATOM 1467 N N . ALA A 1 190 ? 22.968 6.798 -12.974 1.00 85.38 190 ALA A N 1
ATOM 1468 C CA . ALA A 1 190 ? 24.047 6.512 -12.040 1.00 85.38 190 ALA A CA 1
ATOM 1469 C C . ALA A 1 190 ? 23.572 6.701 -10.595 1.00 85.38 190 ALA A C 1
ATOM 1471 O O . ALA A 1 190 ? 22.871 7.662 -10.281 1.00 85.38 190 ALA A O 1
ATOM 1472 N N . PHE A 1 191 ? 23.977 5.776 -9.724 1.00 87.94 191 PHE A N 1
ATOM 1473 C CA . PHE A 1 191 ? 23.610 5.725 -8.301 1.00 87.94 191 PHE A CA 1
ATOM 1474 C C . PHE A 1 191 ? 22.143 5.367 -7.999 1.00 87.94 191 PHE A C 1
ATOM 1476 O O . PHE A 1 191 ? 21.803 5.193 -6.827 1.00 87.94 191 PHE A O 1
ATOM 1483 N N . ASP A 1 192 ? 21.293 5.159 -9.009 1.00 90.06 192 ASP A N 1
ATOM 1484 C CA . ASP A 1 192 ? 19.947 4.622 -8.807 1.00 90.06 192 ASP A CA 1
ATOM 1485 C C . ASP A 1 192 ? 20.002 3.092 -8.671 1.00 90.06 192 ASP A C 1
ATOM 1487 O O . ASP A 1 192 ? 20.024 2.342 -9.652 1.00 90.06 192 ASP A O 1
ATOM 1491 N N . THR A 1 193 ? 20.073 2.615 -7.426 1.00 91.88 193 THR A N 1
ATOM 1492 C CA . THR A 1 193 ? 20.158 1.174 -7.128 1.00 91.88 193 THR A CA 1
ATOM 1493 C C . THR A 1 193 ? 18.871 0.441 -7.505 1.00 91.88 193 THR A C 1
ATOM 1495 O O . THR A 1 193 ? 18.933 -0.704 -7.961 1.00 91.88 193 THR A O 1
ATOM 1498 N N . GLU A 1 194 ? 17.721 1.098 -7.345 1.00 93.31 194 GLU A N 1
ATOM 1499 C CA . GLU A 1 194 ? 16.414 0.543 -7.695 1.00 93.31 194 GLU A CA 1
ATOM 1500 C C . GLU A 1 194 ? 16.278 0.443 -9.216 1.00 93.31 194 GLU A C 1
ATOM 1502 O O . GLU A 1 194 ? 16.067 -0.656 -9.735 1.00 93.31 194 GLU A O 1
ATOM 1507 N N . GLY A 1 195 ? 16.544 1.542 -9.929 1.00 92.75 195 GLY A N 1
ATOM 1508 C CA . GLY A 1 195 ? 16.543 1.588 -11.389 1.00 92.75 195 GLY A CA 1
ATOM 1509 C C . GLY A 1 195 ? 17.539 0.602 -11.999 1.00 92.75 195 GLY A C 1
ATOM 1510 O O . GLY A 1 195 ? 17.209 -0.108 -12.946 1.00 92.75 195 GLY A O 1
ATOM 1511 N N . SER A 1 196 ? 18.725 0.451 -11.397 1.00 94.06 196 SER A N 1
ATOM 1512 C CA . SER A 1 196 ? 19.714 -0.560 -11.800 1.00 94.06 196 SER A CA 1
ATOM 1513 C C . SER A 1 196 ? 19.204 -1.992 -11.619 1.00 94.06 196 SER A C 1
ATOM 1515 O O . SER A 1 196 ? 19.497 -2.868 -12.436 1.00 94.06 196 SER A O 1
ATOM 1517 N N . GLY A 1 197 ? 18.470 -2.267 -10.538 1.00 95.12 197 GLY A N 1
ATOM 1518 C CA . GLY A 1 197 ? 17.838 -3.565 -10.306 1.00 95.12 197 GLY A CA 1
ATOM 1519 C C . GLY A 1 197 ? 16.783 -3.865 -11.368 1.00 95.12 197 GLY A C 1
ATOM 1520 O O . GLY A 1 197 ? 16.838 -4.912 -12.016 1.00 95.12 197 GLY A O 1
ATOM 1521 N N . PHE A 1 198 ? 15.893 -2.905 -11.608 1.00 96.44 198 PHE A N 1
ATOM 1522 C CA . PHE A 1 198 ? 14.822 -3.023 -12.590 1.00 96.44 198 PHE A CA 1
ATOM 1523 C C . PHE A 1 198 ? 15.349 -3.144 -14.030 1.00 96.44 198 PHE A C 1
ATOM 1525 O O . PHE A 1 198 ? 14.903 -4.008 -14.786 1.00 96.44 198 PHE A O 1
ATOM 1532 N N . ALA A 1 199 ? 16.384 -2.380 -14.391 1.00 96.81 199 ALA A N 1
ATOM 1533 C CA . ALA A 1 199 ? 17.067 -2.473 -15.682 1.00 96.81 199 ALA A CA 1
ATOM 1534 C C . ALA A 1 199 ? 17.631 -3.880 -15.946 1.00 96.81 199 ALA A C 1
ATOM 1536 O O . ALA A 1 199 ? 17.521 -4.399 -17.058 1.00 96.81 199 ALA A O 1
ATOM 1537 N N . ARG A 1 200 ? 18.189 -4.547 -14.924 1.00 96.88 200 ARG A N 1
ATOM 1538 C CA . ARG A 1 200 ? 18.659 -5.941 -15.052 1.00 96.88 200 ARG A CA 1
ATOM 1539 C C . ARG A 1 200 ? 17.516 -6.919 -15.278 1.00 96.88 200 ARG A C 1
ATOM 1541 O O . ARG A 1 200 ? 17.700 -7.906 -15.987 1.00 96.88 200 ARG A O 1
ATOM 1548 N N . ASP A 1 201 ? 16.367 -6.685 -14.663 1.00 97.50 201 ASP A N 1
ATOM 1549 C CA . ASP A 1 201 ? 15.198 -7.535 -14.848 1.00 97.50 201 ASP A CA 1
ATOM 1550 C C . ASP A 1 201 ? 14.613 -7.391 -16.258 1.00 97.50 201 ASP A C 1
ATOM 1552 O O . ASP A 1 201 ? 14.331 -8.406 -16.901 1.00 97.50 201 ASP A O 1
ATOM 1556 N N . ILE A 1 202 ? 14.543 -6.164 -16.791 1.00 97.44 202 ILE A N 1
ATOM 1557 C CA . ILE A 1 202 ? 14.201 -5.913 -18.201 1.00 97.44 202 ILE A CA 1
ATOM 1558 C C . ILE A 1 202 ? 15.224 -6.597 -19.119 1.00 97.44 202 ILE A C 1
ATOM 1560 O O . ILE A 1 202 ? 14.840 -7.313 -20.043 1.00 97.44 202 ILE A O 1
ATOM 1564 N N . ALA A 1 203 ? 16.524 -6.468 -18.828 1.00 97.56 203 ALA A N 1
ATOM 1565 C CA . ALA A 1 203 ? 17.577 -7.105 -19.618 1.00 97.56 203 ALA A CA 1
ATOM 1566 C C . ALA A 1 203 ? 17.399 -8.627 -19.709 1.00 97.56 203 ALA A C 1
ATOM 1568 O O . ALA A 1 203 ? 17.531 -9.212 -20.784 1.00 97.56 203 ALA A O 1
ATOM 1569 N N . LYS A 1 204 ? 17.068 -9.287 -18.591 1.00 97.56 204 LYS A N 1
ATOM 1570 C CA . LYS A 1 204 ? 16.791 -10.732 -18.567 1.00 97.56 204 LYS A CA 1
ATOM 1571 C C . LYS A 1 204 ? 15.565 -11.087 -19.402 1.00 97.56 204 LYS A C 1
ATOM 1573 O O . LYS A 1 204 ? 15.618 -12.057 -20.154 1.00 97.56 204 LYS A O 1
ATOM 1578 N N . ALA A 1 205 ? 14.489 -10.306 -19.297 1.00 97.12 205 ALA A N 1
ATOM 1579 C CA . ALA A 1 205 ? 13.278 -10.523 -20.083 1.00 97.12 205 ALA A CA 1
ATOM 1580 C C . ALA A 1 205 ? 13.556 -10.447 -21.594 1.00 97.12 205 ALA A C 1
ATOM 1582 O O . ALA A 1 205 ? 13.140 -11.321 -22.352 1.00 97.12 205 ALA A O 1
ATOM 1583 N N . LEU A 1 206 ? 14.335 -9.455 -22.026 1.00 96.81 206 LEU A N 1
ATOM 1584 C CA . LEU A 1 206 ? 14.709 -9.275 -23.430 1.00 96.81 206 LEU A CA 1
ATOM 1585 C C . LEU A 1 206 ? 15.706 -10.333 -23.926 1.00 96.81 206 LEU A C 1
ATOM 1587 O O . LEU A 1 206 ? 15.597 -10.803 -25.056 1.00 96.81 206 LEU A O 1
ATOM 1591 N N . ARG A 1 207 ? 16.624 -10.807 -23.075 1.00 95.75 207 ARG A N 1
ATOM 1592 C CA . ARG A 1 207 ? 17.482 -11.959 -23.410 1.00 95.75 207 ARG A CA 1
ATOM 1593 C C . ARG A 1 207 ? 16.680 -13.248 -23.590 1.00 95.75 207 ARG A C 1
ATOM 1595 O O . ARG A 1 207 ? 16.997 -14.031 -24.480 1.00 95.75 207 ARG A O 1
ATOM 1602 N N . ASN A 1 208 ? 15.607 -13.451 -22.819 1.00 94.88 208 ASN A N 1
ATOM 1603 C CA . ASN A 1 208 ? 14.680 -14.569 -23.045 1.00 94.88 208 ASN A CA 1
ATOM 1604 C C . ASN A 1 208 ? 13.975 -14.470 -24.412 1.00 94.88 208 ASN A C 1
ATOM 1606 O O . ASN A 1 208 ? 13.564 -15.496 -24.959 1.00 94.88 208 ASN A O 1
ATOM 1610 N N . ALA A 1 209 ? 13.868 -13.260 -24.977 1.00 94.81 209 ALA A N 1
ATOM 1611 C CA . ALA A 1 209 ? 13.372 -13.039 -26.333 1.00 94.81 209 ALA A CA 1
ATOM 1612 C C . ALA A 1 209 ? 14.407 -13.333 -27.437 1.00 94.81 209 ALA A C 1
ATOM 1614 O O . ALA A 1 209 ? 14.065 -13.257 -28.612 1.00 94.81 209 ALA A O 1
ATOM 1615 N N . ASN A 1 210 ? 15.637 -13.726 -27.075 1.00 95.00 210 ASN A N 1
ATOM 1616 C CA . ASN A 1 210 ? 16.779 -13.935 -27.975 1.00 95.00 210 ASN A CA 1
ATOM 1617 C C . ASN A 1 210 ? 17.351 -12.641 -28.598 1.00 95.00 210 ASN A C 1
ATOM 1619 O O . ASN A 1 210 ? 17.980 -12.683 -29.655 1.00 95.00 210 ASN A O 1
ATOM 1623 N N . PHE A 1 211 ? 17.161 -11.496 -27.937 1.00 95.50 211 PHE A N 1
ATOM 1624 C CA . PHE A 1 211 ? 17.799 -10.233 -28.321 1.00 95.50 211 PHE A CA 1
ATOM 1625 C C . PHE A 1 211 ? 19.230 -10.130 -27.779 1.00 95.50 211 PHE A C 1
ATOM 1627 O O . PHE A 1 211 ? 19.564 -10.725 -26.749 1.00 95.50 211 PHE A O 1
ATOM 1634 N N . ASP A 1 212 ? 20.077 -9.359 -28.466 1.00 95.44 212 ASP A N 1
ATOM 1635 C CA . ASP A 1 212 ? 21.402 -8.999 -27.968 1.00 95.44 212 ASP A CA 1
ATOM 1636 C C . ASP A 1 212 ? 21.275 -7.845 -26.980 1.00 95.44 212 ASP A C 1
ATOM 1638 O O . ASP A 1 212 ? 20.976 -6.713 -27.353 1.00 95.44 212 ASP A O 1
ATOM 1642 N N . VAL A 1 213 ? 21.459 -8.143 -25.700 1.00 95.31 213 VAL A N 1
ATOM 1643 C CA . VAL A 1 213 ? 21.309 -7.150 -24.638 1.00 95.31 213 VAL A CA 1
ATOM 1644 C C . VAL A 1 213 ? 22.616 -7.104 -23.860 1.00 95.31 213 VAL A C 1
ATOM 1646 O O . VAL A 1 213 ? 22.842 -8.001 -23.028 1.00 95.31 213 VAL A O 1
ATOM 1649 N N . PRO A 1 214 ? 23.499 -6.117 -24.099 1.00 93.00 214 PRO A N 1
ATOM 1650 C CA . PRO A 1 214 ? 24.657 -5.901 -23.243 1.00 93.00 214 PRO A CA 1
ATOM 1651 C C . PRO A 1 214 ? 24.225 -5.655 -21.784 1.00 93.00 214 PRO A C 1
ATOM 1653 O O . PRO A 1 214 ? 23.047 -5.416 -21.501 1.00 93.00 214 PRO A O 1
ATOM 1656 N N . PRO A 1 215 ? 25.138 -5.785 -20.807 1.00 92.62 215 PRO A N 1
ATOM 1657 C CA . PRO A 1 215 ? 24.846 -5.392 -19.431 1.00 92.62 215 PRO A CA 1
ATOM 1658 C C . PRO A 1 215 ? 24.317 -3.946 -19.370 1.00 92.62 215 PRO A C 1
ATOM 1660 O O . PRO A 1 215 ? 24.857 -3.109 -20.091 1.00 92.62 215 PRO A O 1
ATOM 1663 N N . PRO A 1 216 ? 23.308 -3.639 -18.528 1.00 93.38 216 PRO A N 1
ATOM 1664 C CA . PRO A 1 216 ? 22.799 -2.277 -18.408 1.00 93.38 216 PRO A CA 1
ATOM 1665 C C . PRO A 1 216 ? 23.904 -1.280 -18.055 1.00 93.38 216 PRO A C 1
ATOM 1667 O O . PRO A 1 216 ? 24.698 -1.520 -17.141 1.00 93.38 216 PRO A O 1
ATOM 1670 N N . GLU A 1 217 ? 23.934 -0.166 -18.774 1.00 89.81 217 GLU A N 1
ATOM 1671 C CA . GLU A 1 217 ? 24.884 0.918 -18.569 1.00 89.81 217 GLU A CA 1
ATOM 1672 C C . GLU A 1 217 ? 24.365 1.892 -17.512 1.00 89.81 217 GLU A C 1
ATOM 1674 O O . GLU A 1 217 ? 23.194 2.264 -17.492 1.00 89.81 217 GLU A O 1
ATOM 1679 N N . SER A 1 218 ? 25.259 2.333 -16.631 1.00 86.56 218 SER A N 1
ATOM 1680 C CA . SER A 1 218 ? 24.964 3.350 -15.624 1.00 86.56 218 SER A CA 1
ATOM 1681 C C . SER A 1 218 ? 25.495 4.693 -16.110 1.00 86.56 218 SER A C 1
ATOM 1683 O O . SER A 1 218 ? 26.710 4.904 -16.118 1.00 86.56 218 SER A O 1
ATOM 1685 N N . LEU A 1 219 ? 24.603 5.612 -16.475 1.00 84.94 219 LEU A N 1
ATOM 1686 C CA . LEU A 1 219 ? 24.978 6.922 -16.999 1.00 84.94 219 LEU A CA 1
ATOM 1687 C C . LEU A 1 219 ? 24.753 8.019 -15.954 1.00 84.94 219 LEU A C 1
ATOM 1689 O O . LEU A 1 219 ? 23.650 8.215 -15.443 1.00 84.94 219 LEU A O 1
ATOM 1693 N N . ALA A 1 220 ? 25.807 8.780 -15.661 1.00 79.25 220 ALA A N 1
ATOM 1694 C CA . ALA A 1 220 ? 25.694 10.005 -14.880 1.00 79.25 220 ALA A CA 1
ATOM 1695 C C . ALA A 1 220 ? 25.281 11.152 -15.811 1.00 79.25 220 ALA A C 1
ATOM 1697 O O . ALA A 1 220 ? 26.107 11.711 -16.530 1.00 79.25 220 ALA A O 1
ATOM 1698 N N . VAL A 1 221 ? 23.995 11.503 -15.811 1.00 72.75 221 VAL A N 1
ATOM 1699 C CA . VAL A 1 221 ? 23.507 12.661 -16.567 1.00 72.75 221 VAL A CA 1
ATOM 1700 C C . VAL A 1 221 ? 23.730 13.919 -15.733 1.00 72.75 221 VAL A C 1
ATOM 1702 O O . VAL A 1 221 ? 23.006 14.186 -14.774 1.00 72.75 221 VAL A O 1
ATOM 1705 N N . THR A 1 222 ? 24.727 14.723 -16.099 1.00 69.81 222 THR A N 1
ATOM 1706 C CA . THR A 1 222 ? 24.899 16.059 -15.521 1.00 69.81 222 THR A CA 1
ATOM 1707 C C . THR A 1 222 ? 23.811 16.982 -16.050 1.00 69.81 222 THR A C 1
ATOM 1709 O O . THR A 1 222 ? 23.837 17.388 -17.212 1.00 69.81 222 THR A O 1
ATOM 1712 N N . ARG A 1 223 ? 22.852 17.332 -15.194 1.00 66.75 223 ARG A N 1
ATOM 1713 C CA . ARG A 1 223 ? 21.916 18.425 -15.458 1.00 66.75 223 ARG A CA 1
ATOM 1714 C C . ARG A 1 223 ? 22.495 19.718 -14.910 1.00 66.75 223 ARG A C 1
ATOM 1716 O O . ARG A 1 223 ? 22.902 19.772 -13.752 1.00 66.75 223 ARG A O 1
ATOM 1723 N N . THR A 1 224 ? 22.508 20.763 -15.728 1.00 67.81 224 THR A N 1
ATOM 1724 C CA . THR A 1 224 ? 22.752 22.118 -15.235 1.00 67.81 224 THR A CA 1
ATOM 1725 C C . THR A 1 224 ? 21.608 22.467 -14.287 1.00 67.81 224 THR A C 1
ATOM 1727 O O . THR A 1 224 ? 20.454 22.525 -14.707 1.00 67.81 224 THR A O 1
ATOM 1730 N N . GLY A 1 225 ? 21.912 22.618 -12.996 1.00 69.00 225 GLY A N 1
ATOM 1731 C CA . GLY A 1 225 ? 20.946 23.126 -12.025 1.00 69.00 225 GLY A CA 1
ATOM 1732 C C . GLY A 1 225 ? 20.502 24.546 -12.385 1.00 69.00 225 GLY A C 1
ATOM 1733 O O . GLY A 1 225 ? 21.130 25.198 -13.222 1.00 69.00 225 GLY A O 1
ATOM 1734 N N . GLY A 1 226 ? 19.430 25.024 -11.749 1.00 70.06 226 GLY A N 1
ATOM 1735 C CA . GLY A 1 226 ? 19.003 26.416 -11.889 1.00 70.06 226 GLY A CA 1
ATOM 1736 C C . GLY A 1 226 ? 20.185 27.356 -11.644 1.00 70.06 226 GLY A C 1
ATOM 1737 O O . GLY A 1 226 ? 20.835 27.290 -10.602 1.00 70.06 226 GLY A O 1
ATOM 1738 N N . ILE A 1 227 ? 20.497 28.187 -12.633 1.00 74.81 227 ILE A N 1
ATOM 1739 C CA . ILE A 1 227 ? 21.576 29.177 -12.570 1.00 74.81 227 ILE A CA 1
ATOM 1740 C C . ILE A 1 227 ? 21.098 30.383 -11.755 1.00 74.81 227 ILE A C 1
ATOM 1742 O O . ILE A 1 227 ? 21.898 31.080 -11.130 1.00 74.81 227 ILE A O 1
ATOM 1746 N N . ARG A 1 228 ? 19.785 30.637 -11.750 1.00 81.19 228 ARG A N 1
ATOM 1747 C CA . ARG A 1 228 ? 19.156 31.750 -11.041 1.00 81.19 228 ARG A CA 1
ATOM 1748 C C . ARG A 1 228 ? 18.209 31.228 -9.959 1.00 81.19 228 ARG A C 1
ATOM 1750 O O . ARG A 1 228 ? 17.518 30.240 -10.186 1.00 81.19 228 ARG A O 1
ATOM 1757 N N . PRO A 1 229 ? 18.066 31.947 -8.831 1.00 82.31 229 PRO A N 1
ATOM 1758 C CA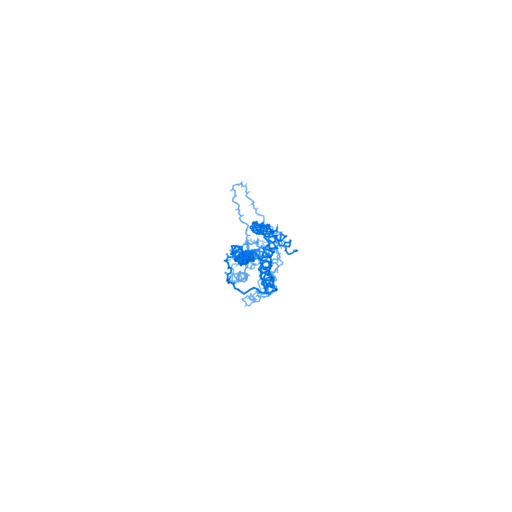 . PRO A 1 229 ? 17.072 31.622 -7.802 1.00 82.31 229 PRO A CA 1
ATOM 1759 C C . PRO A 1 229 ? 15.620 31.578 -8.308 1.00 82.31 229 PRO A C 1
ATOM 1761 O O . PRO A 1 229 ? 14.761 31.001 -7.653 1.00 82.31 229 PRO A O 1
ATOM 1764 N N . THR A 1 230 ? 15.336 32.215 -9.447 1.00 85.94 230 THR A N 1
ATOM 1765 C CA . THR A 1 230 ? 14.009 32.258 -10.078 1.00 85.94 230 THR A CA 1
ATOM 1766 C C . THR A 1 230 ? 13.762 31.125 -11.068 1.00 85.94 230 THR A C 1
ATOM 1768 O O . THR A 1 230 ? 12.678 31.066 -11.646 1.00 85.94 230 THR A O 1
ATOM 1771 N N . ASP A 1 231 ? 14.763 30.286 -11.339 1.00 84.19 231 ASP A N 1
ATOM 1772 C CA . ASP A 1 231 ? 14.598 29.200 -12.296 1.00 84.19 231 ASP A CA 1
ATOM 1773 C C . ASP A 1 231 ? 13.568 28.193 -11.759 1.00 84.19 231 ASP A C 1
ATOM 1775 O O . ASP A 1 231 ? 13.572 27.874 -10.565 1.00 84.19 231 ASP A O 1
ATOM 1779 N N . PRO A 1 232 ? 12.652 27.703 -12.610 1.00 82.88 232 PRO A N 1
ATOM 1780 C CA . PRO A 1 232 ? 11.601 26.807 -12.166 1.00 82.88 232 PRO A CA 1
ATOM 1781 C C . PRO A 1 232 ? 12.199 25.493 -11.661 1.00 82.88 232 PRO A C 1
ATOM 1783 O O . PRO A 1 232 ? 13.079 24.903 -12.292 1.00 82.88 232 PRO A O 1
ATOM 1786 N N . ILE A 1 233 ? 11.667 25.001 -10.542 1.00 82.25 233 ILE A N 1
ATOM 1787 C CA . ILE A 1 233 ? 11.949 23.644 -10.074 1.00 82.25 233 ILE A CA 1
ATOM 1788 C C . ILE A 1 233 ? 11.336 22.689 -11.099 1.00 82.25 233 ILE A C 1
ATOM 1790 O O . ILE A 1 233 ? 10.119 22.654 -11.283 1.00 82.25 233 ILE A O 1
ATOM 1794 N N . THR A 1 234 ? 12.186 21.951 -11.809 1.00 82.06 234 THR A N 1
ATOM 1795 C CA . THR A 1 234 ? 11.747 20.969 -12.803 1.00 82.06 234 THR A CA 1
ATOM 1796 C C . THR A 1 234 ? 11.646 19.594 -12.165 1.00 82.06 234 THR A C 1
ATOM 1798 O O . THR A 1 234 ? 12.503 19.197 -11.376 1.00 82.06 234 THR A O 1
ATOM 1801 N N . ASN A 1 235 ? 10.597 18.855 -12.519 1.00 83.75 235 ASN A N 1
ATOM 1802 C CA . ASN A 1 235 ? 10.453 17.478 -12.070 1.00 83.75 235 ASN A CA 1
ATOM 1803 C C . ASN A 1 235 ? 11.539 16.601 -12.702 1.00 83.75 235 ASN A C 1
ATOM 1805 O O . ASN A 1 235 ? 11.929 16.772 -13.865 1.00 83.75 235 ASN A O 1
ATOM 1809 N N . ILE A 1 236 ? 12.019 15.641 -11.921 1.00 82.88 236 ILE A N 1
ATOM 1810 C CA . ILE A 1 236 ? 12.903 14.592 -12.420 1.00 82.88 236 ILE A CA 1
ATOM 1811 C C . ILE A 1 236 ? 12.061 13.707 -13.356 1.00 82.88 236 ILE A C 1
ATOM 1813 O O . ILE A 1 236 ? 10.916 13.408 -13.015 1.00 82.88 236 ILE A O 1
ATOM 1817 N N . PRO A 1 237 ? 12.558 13.322 -14.545 1.00 87.56 237 PRO A N 1
ATOM 1818 C CA . PRO A 1 237 ? 11.855 12.375 -15.391 1.00 87.56 237 PRO A CA 1
ATOM 1819 C C . PRO A 1 237 ? 11.683 11.059 -14.651 1.00 87.56 237 PRO A C 1
ATOM 1821 O O . PRO A 1 237 ? 12.565 10.633 -13.907 1.00 87.56 237 PRO A O 1
ATOM 1824 N N . THR A 1 238 ? 10.559 10.409 -14.895 1.00 92.75 238 THR A N 1
ATOM 1825 C CA . THR A 1 238 ? 10.236 9.137 -14.269 1.00 92.75 238 THR A CA 1
ATOM 1826 C C . THR A 1 238 ? 9.785 8.105 -15.304 1.00 92.75 238 THR A C 1
ATOM 1828 O O . THR A 1 238 ? 9.487 8.437 -16.460 1.00 92.75 238 THR A O 1
ATOM 1831 N N . GLY A 1 239 ? 9.781 6.838 -14.885 1.00 94.06 239 GLY A N 1
ATOM 1832 C CA . GLY A 1 239 ? 9.293 5.703 -15.670 1.00 94.06 239 GLY A CA 1
ATOM 1833 C C . GLY A 1 239 ? 10.371 5.050 -16.537 1.00 94.06 239 GLY A C 1
ATOM 1834 O O . GLY A 1 239 ? 11.552 5.066 -16.202 1.00 94.06 239 GLY A O 1
ATOM 1835 N N . VAL A 1 240 ? 9.955 4.433 -17.640 1.00 96.06 240 VAL A N 1
ATOM 1836 C CA . VAL A 1 240 ? 10.830 3.824 -18.648 1.00 96.06 240 VAL A CA 1
ATOM 1837 C C . VAL A 1 240 ? 10.604 4.528 -19.979 1.00 96.06 240 VAL A C 1
ATOM 1839 O O . VAL A 1 240 ? 9.484 4.562 -20.492 1.00 96.06 240 VAL A O 1
ATOM 1842 N N . LYS A 1 241 ? 11.656 5.104 -20.556 1.00 95.69 241 LYS A N 1
ATOM 1843 C CA . LYS A 1 241 ? 11.602 5.715 -21.887 1.00 95.69 241 LYS A CA 1
ATOM 1844 C C . LYS A 1 241 ? 12.204 4.756 -22.898 1.00 95.69 241 LYS A C 1
ATOM 1846 O O . LYS A 1 241 ? 13.275 4.210 -22.671 1.00 95.69 241 LYS A O 1
ATOM 1851 N N . VAL A 1 242 ? 11.489 4.509 -23.990 1.00 95.75 242 VAL A N 1
ATOM 1852 C CA . VAL A 1 242 ? 11.946 3.600 -25.045 1.00 95.75 242 VAL A CA 1
ATOM 1853 C C . VAL A 1 242 ? 12.087 4.384 -26.338 1.00 95.75 242 VAL A C 1
ATOM 1855 O O . VAL A 1 242 ? 11.101 4.892 -26.870 1.00 95.75 242 VAL A O 1
ATOM 1858 N N . ALA A 1 243 ? 13.308 4.473 -26.847 1.00 93.69 243 ALA A N 1
ATOM 1859 C CA . ALA A 1 243 ? 13.616 5.034 -28.151 1.00 93.69 243 ALA A CA 1
ATOM 1860 C C . ALA A 1 243 ? 13.966 3.909 -29.132 1.00 93.69 243 ALA A C 1
ATOM 1862 O O . ALA A 1 243 ? 14.462 2.851 -28.746 1.00 93.69 243 ALA A O 1
ATOM 1863 N N . SER A 1 244 ? 13.718 4.146 -30.415 1.00 93.31 244 SER A N 1
ATOM 1864 C CA . SER A 1 244 ? 14.049 3.215 -31.498 1.00 93.31 244 SER A CA 1
ATOM 1865 C C . SER A 1 244 ? 14.854 3.912 -32.579 1.00 93.31 244 SER A C 1
ATOM 1867 O O . SER A 1 244 ? 14.752 5.131 -32.760 1.00 93.31 244 SER A O 1
ATOM 1869 N N . ALA A 1 245 ? 15.623 3.117 -33.309 1.00 89.88 245 ALA A N 1
ATOM 1870 C CA . ALA A 1 245 ? 16.146 3.497 -34.604 1.00 89.88 245 ALA A CA 1
ATOM 1871 C C . ALA A 1 245 ? 14.974 3.729 -35.595 1.00 89.88 245 ALA A C 1
ATOM 1873 O O . ALA A 1 245 ? 13.860 3.236 -35.375 1.00 89.88 245 ALA A O 1
ATOM 1874 N N . PRO A 1 246 ? 15.156 4.541 -36.654 1.00 87.81 246 PRO A N 1
ATOM 1875 C CA . PRO A 1 246 ? 14.055 5.004 -37.502 1.00 87.81 246 PRO A CA 1
ATOM 1876 C C . PRO A 1 246 ? 13.435 3.908 -38.389 1.00 87.81 246 PRO A C 1
ATOM 1878 O O . PRO A 1 246 ? 12.487 4.184 -39.130 1.00 87.81 246 PRO A O 1
ATOM 1881 N N . GLU A 1 247 ? 13.949 2.677 -38.357 1.00 89.50 247 GLU A N 1
ATOM 1882 C CA . GLU A 1 247 ? 13.418 1.548 -39.109 1.00 89.50 247 GLU A CA 1
ATOM 1883 C C . GLU A 1 247 ? 12.050 1.106 -38.578 1.00 89.50 247 GLU A C 1
ATOM 1885 O O . GLU A 1 247 ? 11.769 1.076 -37.379 1.00 89.50 247 GLU A O 1
ATOM 1890 N N . ARG A 1 248 ? 11.179 0.687 -39.500 1.00 89.75 248 ARG A N 1
ATOM 1891 C CA . ARG A 1 248 ? 9.803 0.291 -39.177 1.00 89.75 248 ARG A CA 1
ATOM 1892 C C . ARG A 1 248 ? 9.729 -0.882 -38.190 1.00 89.75 248 ARG A C 1
ATOM 1894 O O . ARG A 1 248 ? 8.819 -0.908 -37.365 1.00 89.75 248 ARG A O 1
ATOM 1901 N N . GLU A 1 249 ? 10.647 -1.843 -38.292 1.00 91.31 249 GLU A N 1
ATOM 1902 C CA . GLU A 1 249 ? 10.713 -3.005 -37.394 1.00 91.31 249 GLU A CA 1
ATOM 1903 C C . GLU A 1 249 ? 11.142 -2.586 -35.980 1.00 91.31 249 GLU A C 1
ATOM 1905 O O . GLU A 1 249 ? 10.466 -2.943 -35.018 1.00 91.31 249 GLU A O 1
ATOM 1910 N N . SER A 1 250 ? 12.166 -1.733 -35.861 1.00 91.94 250 SER A N 1
ATOM 1911 C CA . SER A 1 250 ? 12.641 -1.168 -34.590 1.00 91.94 250 SER A CA 1
ATOM 1912 C C . SER A 1 250 ? 11.555 -0.353 -33.882 1.00 91.94 250 SER A C 1
ATOM 1914 O O . SER A 1 250 ? 11.320 -0.526 -32.686 1.00 91.94 250 SER A O 1
ATOM 1916 N N . ILE A 1 251 ? 10.808 0.476 -34.619 1.00 93.50 251 ILE A N 1
ATOM 1917 C CA . ILE A 1 251 ? 9.667 1.228 -34.070 1.00 93.50 251 ILE A CA 1
ATOM 1918 C C . ILE A 1 251 ? 8.580 0.276 -33.550 1.00 93.50 251 ILE A C 1
ATOM 1920 O O . ILE A 1 251 ? 8.040 0.480 -32.460 1.00 93.50 251 ILE A O 1
ATOM 1924 N N . ALA A 1 252 ? 8.257 -0.776 -34.309 1.00 95.50 252 ALA A N 1
ATOM 1925 C CA . ALA A 1 252 ? 7.258 -1.760 -33.903 1.00 95.50 252 ALA A CA 1
ATOM 1926 C C . ALA A 1 252 ? 7.698 -2.551 -32.659 1.00 95.50 252 ALA A C 1
ATOM 1928 O O . ALA A 1 252 ? 6.879 -2.790 -31.768 1.00 95.50 252 ALA A O 1
ATOM 1929 N N . LEU A 1 253 ? 8.982 -2.911 -32.570 1.00 96.06 253 LEU A N 1
ATOM 1930 C CA . LEU A 1 253 ? 9.559 -3.577 -31.407 1.00 96.06 253 LEU A CA 1
ATOM 1931 C C . LEU A 1 253 ? 9.535 -2.675 -30.170 1.00 96.06 253 LEU A C 1
ATOM 1933 O O . LEU A 1 253 ? 9.069 -3.106 -29.117 1.00 96.06 253 LEU A O 1
ATOM 1937 N N . ALA A 1 254 ? 9.973 -1.419 -30.289 1.00 96.12 254 ALA A N 1
ATOM 1938 C CA . ALA A 1 254 ? 9.930 -0.456 -29.189 1.00 96.12 254 ALA A CA 1
ATOM 1939 C C . ALA A 1 254 ? 8.504 -0.276 -28.658 1.00 96.12 254 ALA A C 1
ATOM 1941 O O . ALA A 1 254 ? 8.272 -0.351 -27.450 1.00 96.12 254 ALA A O 1
ATOM 1942 N N . GLN A 1 255 ? 7.529 -0.135 -29.560 1.00 97.19 255 GLN A N 1
ATOM 1943 C CA . GLN A 1 255 ? 6.125 -0.037 -29.176 1.00 97.19 255 GLN A CA 1
ATOM 1944 C C . GLN A 1 255 ? 5.633 -1.307 -28.472 1.00 97.19 255 GLN A C 1
ATOM 1946 O O . GLN A 1 255 ? 4.880 -1.222 -27.502 1.00 97.19 255 GLN A O 1
ATOM 1951 N N . ALA A 1 256 ? 6.054 -2.488 -28.930 1.00 97.19 256 ALA A N 1
ATOM 1952 C CA . ALA A 1 256 ? 5.709 -3.741 -28.272 1.00 97.19 256 ALA A CA 1
ATOM 1953 C C . ALA A 1 256 ? 6.307 -3.824 -26.860 1.00 97.19 256 ALA A C 1
ATOM 1955 O O . ALA A 1 256 ? 5.595 -4.211 -25.940 1.00 97.19 256 ALA A O 1
ATOM 1956 N N . ILE A 1 257 ? 7.561 -3.407 -26.667 1.00 97.25 257 ILE A N 1
ATOM 1957 C CA . ILE A 1 257 ? 8.206 -3.355 -25.346 1.00 97.25 257 ILE A CA 1
ATOM 1958 C C . ILE A 1 257 ? 7.435 -2.422 -24.408 1.00 97.25 257 ILE A C 1
ATOM 1960 O O . ILE A 1 257 ? 7.116 -2.818 -23.287 1.00 97.25 257 ILE A O 1
ATOM 1964 N N . VAL A 1 258 ? 7.076 -1.220 -24.871 1.00 97.75 258 VAL A N 1
ATOM 1965 C CA . VAL A 1 258 ? 6.243 -0.286 -24.097 1.00 97.75 258 VAL A CA 1
ATOM 1966 C C . VAL A 1 258 ? 4.922 -0.948 -23.705 1.00 97.75 258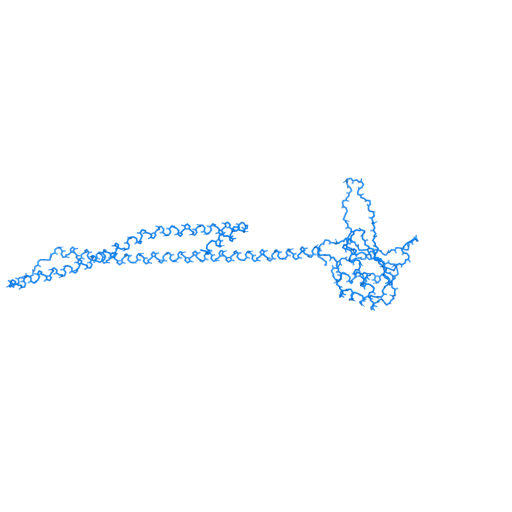 VAL A C 1
ATOM 1968 O O . VAL A 1 258 ? 4.574 -0.957 -22.530 1.00 97.75 258 VAL A O 1
ATOM 1971 N N . ASN A 1 259 ? 4.228 -1.590 -24.646 1.00 97.44 259 ASN A N 1
ATOM 1972 C CA . ASN A 1 259 ? 2.951 -2.251 -24.369 1.00 97.44 259 ASN A CA 1
ATOM 1973 C C . ASN A 1 259 ? 3.082 -3.404 -23.354 1.00 97.44 259 ASN A C 1
ATOM 1975 O O . ASN A 1 259 ? 2.224 -3.561 -22.484 1.00 97.44 259 ASN A O 1
ATOM 1979 N N . GLU A 1 260 ? 4.142 -4.213 -23.439 1.00 97.25 260 GLU A N 1
ATOM 1980 C CA . GLU A 1 260 ? 4.391 -5.314 -22.498 1.00 97.25 260 GLU A CA 1
ATOM 1981 C C . GLU A 1 260 ? 4.680 -4.808 -21.074 1.00 97.25 260 GLU A C 1
ATOM 1983 O O . GLU A 1 260 ? 4.254 -5.439 -20.104 1.00 97.25 260 GLU A O 1
ATOM 1988 N N . LEU A 1 261 ? 5.365 -3.667 -20.940 1.00 96.00 261 LEU A N 1
ATOM 1989 C CA . LEU A 1 261 ? 5.636 -3.033 -19.648 1.00 96.00 261 LEU A CA 1
ATOM 1990 C C . LEU A 1 261 ? 4.384 -2.343 -19.084 1.00 96.00 261 LEU A C 1
ATOM 1992 O O . LEU A 1 261 ? 4.005 -2.600 -17.941 1.00 96.00 261 LEU A O 1
ATOM 1996 N N . THR A 1 262 ? 3.683 -1.545 -19.893 1.00 95.69 262 THR A N 1
ATOM 1997 C CA . THR A 1 262 ? 2.470 -0.826 -19.473 1.00 95.69 262 THR A CA 1
ATOM 1998 C C . THR A 1 262 ? 1.327 -1.765 -19.105 1.00 95.69 262 THR A C 1
ATOM 2000 O O . THR A 1 262 ? 0.651 -1.543 -18.103 1.00 95.69 262 THR A O 1
ATOM 2003 N N . SER A 1 263 ? 1.131 -2.860 -19.848 1.00 94.88 263 SER A N 1
ATOM 2004 C CA . SER A 1 263 ? 0.108 -3.870 -19.516 1.00 94.88 263 SER A CA 1
ATOM 2005 C C . SER A 1 263 ? 0.341 -4.565 -18.170 1.00 94.88 263 SER A C 1
ATOM 2007 O O . SER A 1 263 ? -0.576 -5.189 -17.640 1.00 94.88 263 SER A O 1
ATOM 2009 N N . ARG A 1 264 ? 1.545 -4.437 -17.601 1.00 93.75 264 ARG A N 1
ATOM 2010 C CA . ARG A 1 264 ? 1.938 -4.997 -16.302 1.00 93.75 264 ARG A CA 1
ATOM 2011 C C . ARG A 1 264 ? 2.012 -3.963 -15.180 1.00 93.75 264 ARG A C 1
ATOM 2013 O O . ARG A 1 264 ? 2.463 -4.322 -14.102 1.00 93.75 264 ARG A O 1
ATOM 2020 N N . GLY A 1 265 ? 1.561 -2.730 -15.420 1.00 92.31 265 GLY A N 1
ATOM 2021 C CA . GLY A 1 265 ? 1.507 -1.667 -14.407 1.00 92.31 265 GLY A CA 1
ATOM 2022 C C . GLY A 1 265 ? 2.706 -0.715 -14.405 1.00 92.31 265 GLY A C 1
ATOM 2023 O O . GLY A 1 265 ? 2.683 0.290 -13.698 1.00 92.31 265 GLY A O 1
ATOM 2024 N N . PHE A 1 266 ? 3.723 -0.958 -15.238 1.00 93.94 266 PHE A N 1
ATOM 2025 C CA . PHE A 1 266 ? 4.896 -0.089 -15.298 1.00 93.94 266 PHE A CA 1
ATOM 2026 C C . PHE A 1 266 ? 4.652 1.127 -16.192 1.00 93.94 266 PHE A C 1
ATOM 2028 O O . PHE A 1 266 ? 4.194 1.008 -17.330 1.00 93.94 266 PHE A O 1
ATOM 2035 N N . ASP A 1 267 ? 5.023 2.307 -15.701 1.00 94.38 267 ASP A N 1
ATOM 2036 C CA . ASP A 1 267 ? 5.030 3.527 -16.510 1.00 94.38 267 ASP A CA 1
ATOM 2037 C C . ASP A 1 267 ? 6.137 3.440 -17.565 1.00 94.38 267 ASP A C 1
ATOM 2039 O O . ASP A 1 267 ? 7.324 3.589 -17.263 1.00 94.38 267 ASP A O 1
ATOM 2043 N N . ALA A 1 268 ? 5.738 3.155 -18.800 1.00 96.38 268 ALA A N 1
ATOM 2044 C CA . ALA A 1 268 ? 6.613 3.072 -19.953 1.00 96.38 268 ALA A CA 1
ATOM 2045 C C . ALA A 1 268 ? 6.034 3.921 -21.082 1.00 96.38 268 ALA A C 1
ATOM 2047 O O . ALA A 1 268 ? 4.828 3.916 -21.330 1.00 96.38 268 ALA A O 1
ATOM 2048 N N . SER A 1 269 ? 6.890 4.650 -21.790 1.00 96.88 269 SER A N 1
ATOM 2049 C CA . SER A 1 269 ? 6.457 5.509 -22.888 1.00 96.88 269 SER A CA 1
ATOM 2050 C C . SER A 1 269 ? 7.489 5.557 -24.001 1.00 96.88 269 SER A C 1
ATOM 2052 O O . SER A 1 269 ? 8.693 5.546 -23.740 1.00 96.88 269 SER A O 1
ATOM 2054 N N . MET A 1 270 ? 7.007 5.709 -25.230 1.00 95.44 270 MET A N 1
ATOM 2055 C CA . MET A 1 270 ? 7.862 5.967 -26.381 1.00 95.44 270 MET A CA 1
ATOM 2056 C C . MET A 1 270 ? 8.524 7.342 -26.269 1.00 95.44 270 MET A C 1
ATOM 2058 O O . MET A 1 270 ? 7.864 8.349 -26.009 1.00 95.44 270 MET A O 1
ATOM 2062 N N . GLU A 1 271 ? 9.824 7.382 -26.518 1.00 91.88 271 GLU A N 1
ATOM 2063 C CA . GLU A 1 271 ? 10.558 8.600 -26.828 1.00 91.88 271 GLU A CA 1
ATOM 2064 C C . GLU A 1 271 ? 10.641 8.773 -28.351 1.00 91.88 271 GLU A C 1
ATOM 2066 O O . GLU A 1 271 ? 10.391 7.842 -29.125 1.00 91.88 271 GLU A O 1
ATOM 2071 N N . ARG A 1 272 ? 10.954 9.990 -28.811 1.00 85.00 272 ARG A N 1
ATOM 2072 C CA . ARG A 1 272 ? 11.180 10.227 -30.240 1.00 85.00 272 ARG A CA 1
ATOM 2073 C C . ARG A 1 272 ? 12.293 9.293 -30.735 1.00 85.00 272 ARG A C 1
ATOM 2075 O O . ARG A 1 272 ? 13.308 9.181 -30.047 1.00 85.00 272 ARG A O 1
ATOM 2082 N N . PRO A 1 273 ? 12.140 8.676 -31.923 1.00 82.00 273 PRO A N 1
ATOM 2083 C CA . PRO A 1 273 ? 13.225 7.931 -32.541 1.00 82.00 273 PRO A CA 1
ATOM 2084 C C . PRO A 1 273 ? 14.481 8.792 -32.585 1.00 82.00 273 PRO A C 1
ATOM 2086 O O . PRO A 1 273 ? 14.402 9.989 -32.898 1.00 82.00 273 PRO A O 1
ATOM 2089 N N . TYR A 1 274 ? 15.633 8.215 -32.257 1.00 79.31 274 TYR A N 1
ATOM 2090 C CA . TYR A 1 274 ? 16.867 8.964 -32.433 1.00 79.31 274 TYR A CA 1
ATOM 2091 C C . TYR A 1 274 ? 17.087 9.165 -33.934 1.00 79.31 274 TYR A C 1
ATOM 2093 O O . TYR A 1 274 ? 16.979 8.238 -34.735 1.00 79.31 274 TYR A O 1
ATOM 2101 N N . GLY A 1 275 ? 17.336 10.417 -34.330 1.00 67.19 275 GLY A N 1
ATOM 2102 C CA . GLY A 1 275 ? 17.741 10.716 -35.701 1.00 67.19 275 GLY A CA 1
ATOM 2103 C C . GLY A 1 275 ? 19.048 9.993 -36.034 1.00 67.19 275 GLY A C 1
ATOM 2104 O O . GLY A 1 275 ? 19.779 9.606 -35.122 1.00 67.19 275 GLY A O 1
ATOM 2105 N N . LYS A 1 276 ? 19.365 9.851 -37.329 1.00 56.69 276 LYS A N 1
ATOM 2106 C CA . LYS A 1 276 ? 20.707 9.437 -37.772 1.00 56.69 276 LYS A CA 1
ATOM 2107 C C . LYS A 1 276 ? 21.724 10.386 -37.125 1.00 56.69 276 LYS A C 1
ATOM 2109 O O . LYS A 1 276 ? 21.814 11.540 -37.536 1.00 56.69 276 LYS A O 1
ATOM 2114 N N . ARG A 1 277 ? 22.392 9.959 -36.051 1.00 51.19 277 ARG A N 1
ATOM 2115 C CA . ARG A 1 277 ? 23.412 10.763 -35.371 1.00 51.19 277 ARG A CA 1
ATOM 2116 C C . ARG A 1 277 ? 24.732 10.533 -36.086 1.00 51.19 277 ARG A C 1
ATOM 2118 O O . ARG A 1 277 ? 25.099 9.390 -36.322 1.00 51.19 277 ARG A O 1
ATOM 2125 N N . ASP A 1 278 ? 25.445 11.614 -36.381 1.00 45.78 278 ASP A N 1
ATOM 2126 C CA . ASP A 1 278 ? 26.862 11.535 -36.717 1.00 45.78 278 ASP A CA 1
ATOM 2127 C C . ASP A 1 278 ? 27.605 10.906 -35.528 1.00 45.78 278 ASP A C 1
ATOM 2129 O O . ASP A 1 278 ? 27.621 11.464 -34.430 1.00 45.78 278 ASP A O 1
ATOM 2133 N N . THR A 1 279 ? 28.130 9.698 -35.755 1.00 47.81 279 THR A N 1
ATOM 2134 C CA . THR A 1 279 ? 29.303 9.063 -35.131 1.00 47.81 279 THR A CA 1
ATOM 2135 C C . THR A 1 279 ? 29.625 9.563 -33.717 1.00 47.81 279 THR A C 1
ATOM 2137 O O . THR A 1 279 ? 30.172 10.651 -33.541 1.00 47.81 279 THR A O 1
ATOM 2140 N N . THR A 1 280 ? 29.337 8.809 -32.651 1.00 48.88 280 THR A N 1
ATOM 2141 C CA . THR A 1 280 ? 30.452 8.118 -31.962 1.00 48.88 280 THR A CA 1
ATOM 2142 C C . THR A 1 280 ? 30.056 7.050 -30.931 1.00 48.88 280 THR A C 1
ATOM 2144 O O . THR A 1 280 ? 30.966 6.413 -30.426 1.00 48.88 280 THR A O 1
ATOM 2147 N N . ASN A 1 281 ? 28.776 6.797 -30.610 1.00 47.59 281 ASN A N 1
ATOM 2148 C CA . ASN A 1 281 ? 28.411 5.734 -29.636 1.00 47.59 281 ASN A CA 1
ATOM 2149 C C . ASN A 1 281 ? 26.994 5.125 -29.774 1.00 47.59 281 ASN A C 1
ATOM 2151 O O . ASN A 1 281 ? 26.677 4.182 -29.058 1.00 47.59 281 ASN A O 1
ATOM 2155 N N . ALA A 1 282 ? 26.131 5.636 -30.662 1.00 48.72 282 ALA A N 1
ATOM 2156 C CA . ALA A 1 282 ? 24.738 5.177 -30.816 1.00 48.72 282 ALA A CA 1
ATOM 2157 C C . ALA A 1 282 ? 24.499 4.316 -32.076 1.00 48.72 282 ALA A C 1
ATOM 2159 O O . ALA A 1 282 ? 23.362 3.970 -32.371 1.00 48.72 282 ALA A O 1
ATOM 2160 N N . ASP A 1 283 ? 25.559 3.966 -32.810 1.00 54.25 283 ASP A N 1
ATOM 2161 C CA . ASP A 1 283 ? 25.480 3.233 -34.087 1.00 54.25 283 ASP A CA 1
ATOM 2162 C C . ASP A 1 283 ? 25.293 1.712 -33.929 1.00 54.25 283 ASP A C 1
ATOM 2164 O O . ASP A 1 283 ? 25.356 0.979 -34.915 1.00 54.25 283 ASP A O 1
ATOM 2168 N N . TRP A 1 284 ? 25.099 1.205 -32.706 1.00 64.50 284 TRP A N 1
ATOM 2169 C CA . TRP A 1 284 ? 25.115 -0.242 -32.447 1.00 64.50 284 TRP A CA 1
ATOM 2170 C C . TRP A 1 284 ? 23.812 -0.823 -31.900 1.00 64.50 284 TRP A C 1
ATOM 2172 O O . TRP A 1 284 ? 23.744 -2.040 -31.773 1.00 64.50 284 TRP A O 1
ATOM 2182 N N . SER A 1 285 ? 22.798 -0.020 -31.564 1.00 78.88 285 SER A N 1
ATOM 2183 C CA . SER A 1 285 ? 21.529 -0.529 -31.027 1.00 78.88 285 SER A CA 1
ATOM 2184 C C . SER A 1 285 ? 20.341 -0.176 -31.920 1.00 78.88 285 SER A C 1
ATOM 2186 O O . SER A 1 285 ? 20.274 0.909 -32.495 1.00 78.88 285 SER A O 1
ATOM 2188 N N . ASP A 1 286 ? 19.390 -1.105 -32.020 1.00 87.44 286 ASP A N 1
ATOM 2189 C CA . ASP A 1 286 ? 18.095 -0.902 -32.683 1.00 87.44 286 ASP A CA 1
ATOM 2190 C C . ASP A 1 286 ? 17.102 -0.205 -31.742 1.00 87.44 286 ASP A C 1
ATOM 2192 O O . ASP A 1 286 ? 16.179 0.489 -32.177 1.00 87.44 286 ASP A O 1
ATOM 2196 N N . ILE A 1 287 ? 17.285 -0.423 -30.435 1.00 93.38 287 ILE A N 1
ATOM 2197 C CA . ILE A 1 287 ? 16.421 0.053 -29.357 1.00 93.38 287 ILE A CA 1
ATOM 2198 C C . ILE A 1 287 ? 17.290 0.569 -28.211 1.00 93.38 287 ILE A C 1
ATOM 2200 O O . ILE A 1 287 ? 18.249 -0.088 -27.800 1.00 93.38 287 ILE A O 1
ATOM 2204 N N . SER A 1 288 ? 16.899 1.707 -27.642 1.00 93.44 288 SER A N 1
ATOM 2205 C CA . SER A 1 288 ? 17.457 2.230 -26.397 1.00 93.44 288 SER A CA 1
ATOM 2206 C C . SER A 1 288 ? 16.359 2.334 -25.345 1.00 93.44 288 SER A C 1
ATOM 2208 O O . SER A 1 288 ? 15.292 2.894 -25.601 1.00 93.44 288 SER A O 1
ATOM 2210 N N . ILE A 1 289 ? 16.604 1.757 -24.173 1.00 95.25 289 ILE A N 1
ATOM 2211 C CA . ILE A 1 289 ? 15.701 1.786 -23.026 1.00 95.25 289 ILE A CA 1
ATOM 2212 C C . ILE A 1 289 ? 16.374 2.585 -21.922 1.00 95.25 289 ILE A C 1
ATOM 2214 O O . ILE A 1 289 ? 17.398 2.168 -21.392 1.00 95.25 289 ILE A O 1
ATOM 2218 N N . ASP A 1 290 ? 15.773 3.699 -21.541 1.00 94.56 290 ASP A N 1
ATOM 2219 C CA . ASP A 1 290 ? 16.227 4.546 -20.450 1.00 94.56 290 ASP A CA 1
ATOM 2220 C C . ASP A 1 290 ? 15.319 4.348 -19.229 1.00 94.56 290 ASP A C 1
ATOM 2222 O O . ASP A 1 290 ? 14.137 4.712 -19.220 1.00 94.56 290 ASP A O 1
ATOM 2226 N N . VAL A 1 291 ? 15.869 3.698 -18.206 1.00 95.31 291 VAL A N 1
ATOM 2227 C CA . VAL A 1 291 ? 15.211 3.454 -16.925 1.00 95.31 291 VAL A CA 1
ATOM 2228 C C . VAL A 1 291 ? 15.449 4.663 -16.029 1.00 95.31 291 VAL A C 1
ATOM 2230 O O . VAL A 1 291 ? 16.505 4.818 -15.410 1.00 95.31 291 VAL A O 1
ATOM 2233 N N . GLN A 1 292 ? 14.427 5.510 -15.965 1.00 93.31 292 GLN A N 1
ATOM 2234 C CA . GLN A 1 292 ? 14.395 6.720 -15.160 1.00 93.31 292 GLN A CA 1
ATOM 2235 C C . GLN A 1 292 ? 13.925 6.419 -13.733 1.00 93.31 292 GLN A C 1
ATOM 2237 O O . GLN A 1 292 ? 13.518 5.296 -13.400 1.00 93.31 292 GLN A O 1
ATOM 2242 N N . ALA A 1 293 ? 13.952 7.457 -12.893 1.00 90.25 293 ALA A N 1
ATOM 2243 C CA . ALA A 1 293 ? 13.486 7.380 -11.518 1.00 90.25 293 ALA A CA 1
ATOM 2244 C C . ALA A 1 293 ? 12.055 6.823 -11.439 1.00 90.25 293 ALA A C 1
ATOM 2246 O O . ALA A 1 293 ? 11.238 6.950 -12.358 1.00 90.25 293 ALA A O 1
ATOM 2247 N N . ARG A 1 294 ? 11.735 6.181 -10.322 1.00 89.38 294 ARG A N 1
ATOM 2248 C CA . ARG A 1 294 ? 10.401 5.639 -10.098 1.00 89.38 294 ARG A CA 1
ATOM 2249 C C . ARG A 1 294 ? 9.345 6.768 -10.092 1.00 89.38 294 ARG A C 1
ATOM 2251 O O . ARG A 1 294 ? 9.521 7.745 -9.367 1.00 89.38 294 ARG A O 1
ATOM 2258 N N . PRO A 1 295 ? 8.237 6.636 -10.843 1.00 88.56 295 PRO A N 1
ATOM 2259 C CA . PRO A 1 295 ? 7.091 7.536 -10.721 1.00 88.56 295 PRO A CA 1
ATOM 2260 C C . PRO A 1 295 ? 6.413 7.448 -9.355 1.00 88.56 295 PRO A C 1
ATOM 2262 O O . PRO A 1 295 ? 6.440 6.414 -8.689 1.00 88.56 295 PRO A O 1
ATOM 2265 N N . GLU A 1 296 ? 5.746 8.525 -8.955 1.00 81.25 296 GLU A N 1
ATOM 2266 C CA . GLU A 1 296 ? 4.946 8.521 -7.735 1.00 81.25 296 GLU A CA 1
ATOM 2267 C C . GLU A 1 296 ? 3.753 7.562 -7.861 1.00 81.25 296 GLU A C 1
ATOM 2269 O O . GLU A 1 296 ? 3.025 7.576 -8.854 1.00 81.25 296 GLU A O 1
ATOM 2274 N N . GLY A 1 297 ? 3.538 6.743 -6.828 1.00 75.88 297 GLY A N 1
ATOM 2275 C CA . GLY A 1 297 ? 2.402 5.827 -6.741 1.00 75.88 297 GLY A CA 1
ATOM 2276 C C . GLY A 1 297 ? 2.732 4.344 -6.980 1.00 75.88 297 GLY A C 1
ATOM 2277 O O . GLY A 1 297 ? 3.897 3.962 -7.145 1.00 75.88 297 GLY A O 1
ATOM 2278 N N . PRO A 1 298 ? 1.705 3.478 -6.902 1.00 71.06 298 PRO A N 1
ATOM 2279 C CA . PRO A 1 298 ? 1.849 2.039 -7.104 1.00 71.06 298 PRO A CA 1
ATOM 2280 C C . PRO A 1 298 ? 2.144 1.704 -8.576 1.00 71.06 298 PRO A C 1
ATOM 2282 O O . PRO A 1 298 ? 1.547 2.305 -9.470 1.00 71.06 298 PRO A O 1
ATOM 2285 N N . GLN A 1 299 ? 3.047 0.742 -8.796 1.00 63.41 299 GLN A N 1
ATOM 2286 C CA . GLN A 1 299 ? 3.396 0.157 -10.099 1.00 63.41 299 GLN A CA 1
ATOM 2287 C C . GLN A 1 299 ? 3.373 -1.363 -10.018 1.00 63.41 299 GLN A C 1
ATOM 2289 O O . GLN A 1 299 ? 3.734 -1.878 -8.934 1.00 63.41 299 GLN A O 1
#

Radius of gyration: 49.09 Å; chains: 1; bounding box: 107×53×129 Å

Sequence (299 aa):
MALALLLQAASTLPADASALERAISALERDIKVLDTSSVPLERRLPWVTGIVAFGVAMELWVIWRERRDDMTVWQSGIIRPSDKPSTIKFVVEIVSVLLITGGIVGELWTGISITSINGKLRSKNAELRAASDQLVELLRKKAQDEALARVRIEAAVAWRSLTKQQQQEIGSGLRSRFPSKHIVQIICGAFDTEGSGFARDIAKALRNANFDVPPPESLAVTRTGGIRPTDPITNIPTGVKVASAPERESIALAQAIVNELTSRGFDASMERPYGKRDTTNADWSDISIDVQARPEGPQ

pLDDT: mean 77.74, std 15.15, range [35.41, 97.75]

Secondary structure (DSSP, 8-state):
-HHHHHHHHHTTSSSHHHHHHHHHHHHHHHHHHHHHHHHHHHHHHHHHHHHHHHHHHHHHHHHHHHHHHHHHHHHHT-----PPPPHHHHHHHHHHHHHHHHHHHHHHHHHHHHHHHHHHHHHHHHHHHHHHHHHHHHHHHHHHHHHHHHHHHHHHHSPP---HHHHHHHHHHHHHH--S--BEEEEEETT-HHHHHHHHHHHHHHHHTT-B-PPPEEE-------SSTTS--PPPPBSEEEEE-SSHHHHHHHHHHHHHHHTTT--EEEPPPPP---SSSSTT-SEEEEE-BPPSS--

Foldseek 3Di:
DVVVVVLVVLVVDPPLSVVVVVLVVVVVVVVVVVVVVCVVVVVCVVVLVVLLVVLVVLVVVVVVVVVVVVVVVVVVDDDDDDDDDDPVVVVSVVSSVVSVVSSVVSVVVVVVVVVVVVVVVVVSVVVSVVSVVVVVVVVVVVVVVVVVVVVFVCLQPDQDAQDPVLLLVLLVVLLVVDVDAFEEAEEEEAPPPSLLRRSVRNQSSVVSVVYHYDRHHHDHDDDDDDPDPPDDDDDWDAFKEKAFAPDPSLVVSSVSSQVSQVVVPTDYDYDYHDDPDPDDPPPRGGMYMYHTHHDGGGD